Protein AF-A0A2G6FF17-F1 (afdb_monomer)

Nearest PDB structures (foldseek):
  2i0z-assembly1_A  TM=8.901E-01  e=3.460E-33  Bacillus cereus
  4cnk-assembly1_A  TM=8.633E-01  e=1.397E-28  Streptococcus cristatus
  2gqf-assembly1_A  TM=8.709E-01  e=1.323E-23  Haemophilus influenzae
  3v76-assembly1_A-2  TM=8.666E-01  e=9.434E-22  Sinorhizobium meliloti 1021
  6qh2-assembly1_A  TM=2.877E-01  e=7.156E-02  Escherichia coli SE11

Secondary structure (DSSP, 8-state):
-HHHHHHHHTTT--EEEETTTEEEETT--HHHHHHHHHHHHHHTT-----S--EEEEEEETTEEEEEEESS-EEE-S-EEE----SSSGGGS--SHHHHHHHHTT--BPPPEEES--EE-S-GGGGGGTT-EEEEEEEEEEETTEEEEEEEEEEEEEGGGEEESHHHHHHHHHHHHHHTTT--EEEEEES-TTS-HHHHHHHHHHHHHHHTTS-HHHHHTTTS-HHHHHHHHHHTT--TT--STT--HHHHHHHHHHHH-EEEEE-EE--TTT-SEEE--B-GGGB-TTT-BBSSSBTEEE-GGGBS----TTTHHHHHHHHHHHHHHHHHHH-

Structure (mmCIF, N/CA/C/O backbone):
data_AF-A0A2G6FF17-F1
#
_entry.id   AF-A0A2G6FF17-F1
#
loop_
_atom_site.group_PDB
_atom_site.id
_atom_site.type_symbol
_atom_site.label_atom_id
_atom_site.label_alt_id
_atom_site.label_comp_id
_atom_site.label_asym_id
_atom_site.label_entity_id
_atom_site.label_seq_id
_atom_site.pdbx_PDB_ins_code
_atom_site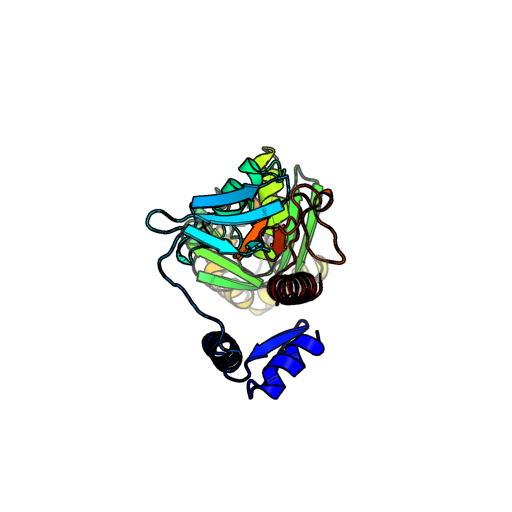.Cartn_x
_atom_site.Cartn_y
_atom_site.Cartn_z
_atom_site.occupancy
_atom_site.B_iso_or_equiv
_atom_site.auth_seq_id
_atom_site.auth_comp_id
_atom_site.auth_asym_id
_atom_site.auth_atom_id
_atom_site.pdbx_PDB_model_num
ATOM 1 N N . ASN A 1 1 ? 0.530 -19.735 -8.204 1.00 69.50 1 ASN A N 1
ATOM 2 C CA . ASN A 1 1 ? 1.823 -19.160 -7.757 1.00 69.50 1 ASN A CA 1
ATOM 3 C C . ASN A 1 1 ? 2.932 -20.202 -7.683 1.00 69.50 1 ASN A C 1
ATOM 5 O O . ASN A 1 1 ? 4.082 -19.832 -7.482 1.00 69.50 1 ASN A O 1
ATOM 9 N N . ASP A 1 2 ? 2.608 -21.471 -7.916 1.00 89.88 2 ASP A N 1
ATOM 10 C CA . ASP A 1 2 ? 3.496 -22.620 -7.732 1.00 89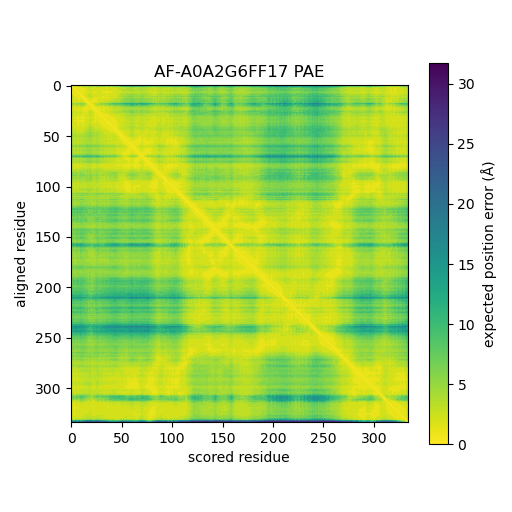.88 2 ASP A CA 1
ATOM 11 C C . ASP A 1 2 ? 4.770 -22.510 -8.576 1.00 89.88 2 ASP A C 1
ATOM 13 O O . ASP A 1 2 ? 5.857 -22.720 -8.060 1.00 89.88 2 ASP A O 1
ATOM 17 N N . ASP A 1 3 ? 4.673 -22.018 -9.817 1.00 95.19 3 ASP A N 1
ATOM 18 C CA . ASP A 1 3 ? 5.835 -21.740 -10.673 1.00 95.19 3 ASP A CA 1
ATOM 19 C C . ASP A 1 3 ? 6.910 -20.866 -10.003 1.00 95.19 3 ASP A C 1
ATOM 21 O O . ASP A 1 3 ? 8.106 -21.129 -10.157 1.00 95.19 3 ASP A O 1
ATOM 25 N N . LEU A 1 4 ? 6.496 -19.804 -9.298 1.00 95.50 4 LEU A N 1
ATOM 26 C CA . LEU A 1 4 ? 7.414 -18.862 -8.651 1.00 95.50 4 LEU A CA 1
ATOM 27 C C . LEU A 1 4 ? 7.997 -19.461 -7.370 1.00 95.50 4 LEU A C 1
ATOM 29 O O . LEU A 1 4 ? 9.192 -19.326 -7.121 1.00 95.50 4 LEU A O 1
ATOM 33 N N . ILE A 1 5 ? 7.165 -20.153 -6.593 1.00 95.62 5 ILE A N 1
ATOM 34 C CA . ILE A 1 5 ? 7.595 -20.865 -5.387 1.00 95.62 5 ILE A CA 1
ATOM 35 C C . ILE A 1 5 ? 8.639 -21.916 -5.769 1.00 95.62 5 ILE A C 1
ATOM 37 O O . ILE A 1 5 ? 9.777 -21.852 -5.313 1.00 95.62 5 ILE A O 1
ATOM 41 N N . SER A 1 6 ? 8.320 -22.785 -6.729 1.00 96.50 6 SER A N 1
ATOM 42 C CA . SER A 1 6 ? 9.247 -23.805 -7.211 1.00 96.50 6 SER A CA 1
ATOM 43 C C . SER A 1 6 ? 10.497 -23.207 -7.865 1.00 96.50 6 SER A C 1
ATOM 45 O O . SER A 1 6 ? 11.553 -23.836 -7.864 1.00 96.50 6 SER A O 1
ATOM 47 N N . PHE A 1 7 ? 10.423 -22.004 -8.448 1.00 96.81 7 PHE A N 1
ATOM 48 C CA . PHE A 1 7 ? 11.611 -21.304 -8.944 1.00 96.81 7 PHE A CA 1
ATOM 49 C C . PHE A 1 7 ? 12.600 -20.977 -7.816 1.00 96.81 7 PHE A C 1
ATOM 51 O O . PHE A 1 7 ? 13.803 -21.191 -8.009 1.00 96.81 7 PHE A O 1
ATOM 58 N N . PHE A 1 8 ? 12.101 -20.486 -6.679 1.00 97.19 8 PHE A N 1
ATOM 59 C CA . PHE A 1 8 ? 12.906 -20.153 -5.503 1.00 97.19 8 PHE A CA 1
ATOM 60 C C . PHE A 1 8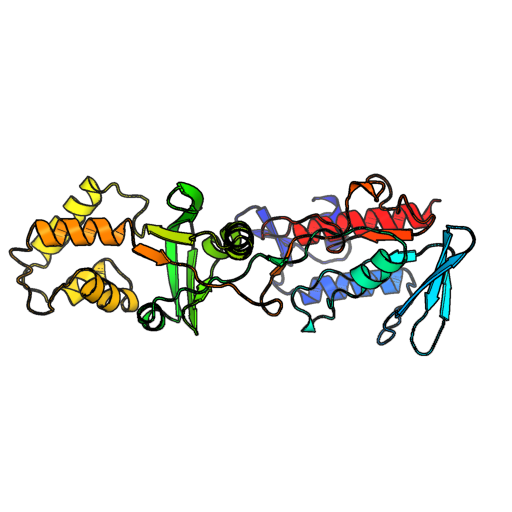 ? 13.390 -21.404 -4.764 1.00 97.19 8 PHE A C 1
ATOM 62 O O . PHE A 1 8 ? 14.579 -21.508 -4.468 1.00 97.19 8 PHE A O 1
ATOM 69 N N . GLU A 1 9 ? 12.522 -22.396 -4.565 1.00 95.69 9 GLU A N 1
ATOM 70 C CA . GLU A 1 9 ? 12.870 -23.646 -3.877 1.00 95.69 9 GLU A CA 1
ATOM 71 C C . GLU A 1 9 ? 13.979 -24.413 -4.603 1.00 95.69 9 GLU A C 1
ATOM 73 O O . GLU A 1 9 ? 14.952 -24.836 -3.982 1.00 95.69 9 GLU A O 1
ATOM 78 N N . ARG A 1 10 ? 13.915 -24.504 -5.942 1.00 96.69 10 ARG A N 1
ATOM 79 C CA . ARG A 1 10 ? 14.987 -25.116 -6.752 1.00 96.69 10 ARG A CA 1
ATOM 80 C C . ARG A 1 10 ? 16.333 -24.392 -6.646 1.00 96.69 10 ARG A C 1
ATOM 82 O O . ARG A 1 10 ? 17.336 -24.930 -7.099 1.00 96.69 10 ARG A O 1
ATOM 89 N N . ARG A 1 11 ? 16.356 -23.176 -6.097 1.00 96.69 11 ARG A N 1
ATOM 90 C CA . ARG A 1 11 ? 17.560 -22.361 -5.864 1.00 96.69 11 ARG A CA 1
ATOM 91 C C . ARG A 1 11 ? 17.922 -22.270 -4.381 1.00 96.69 11 ARG A C 1
ATOM 93 O O . ARG A 1 11 ? 18.702 -21.406 -3.998 1.00 96.69 11 ARG A O 1
ATOM 100 N N . GLY A 1 12 ? 17.359 -23.152 -3.555 1.00 96.06 12 GLY A N 1
ATOM 101 C CA . GLY A 1 12 ? 17.682 -23.248 -2.134 1.00 96.06 12 GLY A CA 1
ATOM 102 C C . GLY A 1 12 ? 17.001 -22.202 -1.253 1.00 96.06 12 GLY A C 1
ATOM 103 O O . GLY A 1 12 ? 17.377 -22.068 -0.092 1.00 96.06 12 GLY A O 1
ATOM 104 N N . LEU A 1 13 ? 16.004 -21.472 -1.764 1.00 97.31 13 LEU A N 1
ATOM 105 C CA . LEU A 1 13 ? 15.216 -20.539 -0.962 1.00 97.31 13 LEU A CA 1
ATOM 106 C C . LEU A 1 13 ? 13.873 -21.172 -0.584 1.00 97.31 13 LEU A C 1
ATOM 108 O O . LEU A 1 13 ? 12.911 -21.116 -1.351 1.00 97.31 13 LEU A O 1
ATOM 112 N N . ALA A 1 14 ? 13.821 -21.770 0.607 1.00 96.38 14 ALA A N 1
ATOM 113 C CA . ALA A 1 14 ? 12.592 -22.317 1.171 1.00 96.38 14 ALA A CA 1
ATOM 114 C C . ALA A 1 14 ? 11.570 -21.209 1.475 1.00 96.38 14 ALA A C 1
ATOM 116 O O . ALA A 1 14 ? 11.927 -20.097 1.888 1.00 96.38 14 ALA A O 1
ATOM 117 N N . THR A 1 15 ? 10.287 -21.521 1.287 1.00 95.75 15 THR A N 1
ATOM 118 C CA . THR A 1 15 ? 9.182 -20.593 1.555 1.00 95.75 15 THR A CA 1
ATOM 119 C C . THR A 1 15 ? 8.179 -21.189 2.532 1.00 95.75 15 THR A C 1
ATOM 121 O O . THR A 1 15 ? 7.974 -22.398 2.571 1.00 95.75 15 THR A O 1
ATOM 124 N N . VAL A 1 16 ? 7.531 -20.327 3.312 1.00 95.44 16 VAL A N 1
ATOM 125 C CA . VAL A 1 16 ? 6.487 -20.695 4.269 1.00 95.44 16 VAL A CA 1
ATOM 126 C C . VAL A 1 16 ? 5.183 -19.982 3.925 1.00 95.44 16 VAL A C 1
ATOM 128 O O . VAL A 1 16 ? 5.171 -18.787 3.613 1.00 95.44 16 VAL A O 1
ATOM 131 N N . LEU A 1 17 ? 4.075 -20.726 3.976 1.00 94.44 17 LEU A N 1
ATOM 132 C CA . LEU A 1 17 ? 2.728 -20.186 3.836 1.00 94.44 17 LEU A CA 1
ATOM 133 C C . LEU A 1 17 ? 2.227 -19.679 5.190 1.00 94.44 17 LEU A C 1
ATOM 135 O O . LEU A 1 17 ? 2.000 -20.447 6.122 1.00 94.44 17 LEU A O 1
ATOM 139 N N . GLU A 1 18 ? 1.994 -18.378 5.278 1.00 91.06 18 GLU A N 1
ATOM 140 C CA . GLU A 1 18 ? 1.380 -17.736 6.429 1.00 91.06 18 GLU A CA 1
ATOM 141 C C . GLU A 1 18 ? -0.130 -17.510 6.248 1.00 91.06 18 GLU A C 1
ATOM 143 O O . GLU A 1 18 ? -0.725 -17.704 5.182 1.00 91.06 18 GLU A O 1
ATOM 148 N N . ARG A 1 19 ? -0.769 -17.017 7.320 1.00 83.69 19 ARG A N 1
ATOM 149 C CA . ARG A 1 19 ? -2.172 -16.591 7.308 1.00 83.69 19 ARG A CA 1
ATOM 150 C C . ARG A 1 19 ? -2.466 -15.641 6.144 1.00 83.69 19 ARG A C 1
ATOM 152 O O . ARG A 1 19 ? -1.672 -14.758 5.816 1.00 83.69 19 ARG A O 1
ATOM 159 N N . GLY A 1 20 ? -3.660 -15.799 5.575 1.00 80.12 20 GLY A N 1
ATOM 160 C CA . GLY A 1 20 ? -4.139 -14.970 4.470 1.00 80.12 20 GLY A CA 1
ATOM 161 C C . GLY A 1 20 ? -3.545 -15.329 3.106 1.00 80.12 20 GLY A C 1
ATOM 162 O O . GLY A 1 20 ? -3.631 -14.511 2.198 1.00 80.12 20 GLY A O 1
ATOM 163 N N . GLY A 1 21 ? -2.938 -16.514 2.955 1.00 86.44 21 GLY A N 1
ATOM 164 C CA . GLY A 1 21 ? -2.415 -16.974 1.664 1.00 86.44 21 GLY A CA 1
ATOM 165 C C . GLY A 1 21 ? -1.076 -16.340 1.273 1.00 86.44 21 GLY A C 1
ATOM 166 O O . GLY A 1 21 ? -0.754 -16.266 0.089 1.00 86.44 21 GLY A O 1
ATOM 167 N N . ARG A 1 22 ? -0.324 -15.822 2.251 1.00 90.12 22 ARG A N 1
ATOM 168 C CA . ARG A 1 22 ? 0.899 -15.043 2.018 1.00 90.12 22 ARG A CA 1
ATOM 169 C C . ARG A 1 22 ? 2.118 -15.947 2.121 1.00 90.12 22 ARG A C 1
ATOM 171 O O . ARG A 1 22 ? 2.264 -16.641 3.120 1.00 90.12 22 ARG A O 1
ATOM 178 N N . TYR A 1 23 ? 2.999 -15.895 1.132 1.00 93.69 23 TYR A N 1
ATOM 179 C CA . TYR A 1 23 ? 4.254 -16.642 1.147 1.00 93.69 23 TYR A CA 1
ATOM 180 C C . TYR A 1 23 ? 5.412 -15.734 1.551 1.00 93.69 23 TYR A C 1
ATOM 182 O O . TYR A 1 23 ? 5.544 -14.626 1.026 1.00 93.69 23 TYR A O 1
ATOM 190 N N . PHE A 1 24 ? 6.258 -16.224 2.452 1.00 95.31 24 PHE A N 1
ATOM 191 C CA . PHE A 1 24 ? 7.479 -15.555 2.899 1.00 95.31 24 PHE A CA 1
ATOM 192 C C . PHE A 1 24 ? 8.679 -16.499 2.773 1.00 95.31 24 PHE A C 1
ATOM 194 O O . PHE A 1 24 ? 8.489 -17.714 2.820 1.00 95.31 24 PHE A O 1
ATOM 201 N N . PRO A 1 25 ? 9.913 -15.983 2.637 1.00 96.06 25 PRO A N 1
ATOM 202 C CA . PRO A 1 25 ? 11.106 -16.787 2.881 1.00 96.06 25 PRO A CA 1
ATOM 203 C C . PRO A 1 25 ? 11.051 -17.365 4.295 1.00 96.06 25 PRO A C 1
ATOM 205 O O . PRO A 1 25 ? 10.735 -16.630 5.232 1.00 96.06 25 PRO A O 1
ATOM 208 N N . GLU A 1 26 ? 11.389 -18.642 4.467 1.00 96.06 26 GLU A N 1
ATOM 209 C CA . GLU A 1 26 ? 11.381 -19.287 5.790 1.00 96.06 26 GLU A CA 1
ATOM 210 C C . GLU A 1 26 ? 12.311 -18.571 6.789 1.00 96.06 26 GLU A C 1
ATOM 212 O O . GLU A 1 26 ? 12.014 -18.469 7.976 1.00 96.06 26 GLU A O 1
ATOM 217 N N . SER A 1 27 ? 13.395 -17.968 6.294 1.00 94.81 27 SER A N 1
ATOM 218 C CA . SER A 1 27 ? 14.320 -17.149 7.085 1.00 94.81 27 SER A CA 1
ATOM 219 C C . SER A 1 27 ? 13.724 -15.835 7.610 1.00 94.81 27 SER A C 1
ATOM 221 O O . SER A 1 27 ? 14.349 -15.167 8.438 1.00 94.81 27 SER A O 1
ATOM 223 N N . GLY A 1 28 ? 12.574 -15.404 7.081 1.00 94.19 28 GLY A N 1
ATOM 224 C CA . GLY A 1 28 ? 11.973 -14.094 7.335 1.00 94.19 28 GLY A CA 1
ATOM 225 C C . GLY A 1 28 ? 12.741 -12.908 6.734 1.00 94.19 28 GLY A C 1
ATOM 226 O O . GLY A 1 28 ? 12.393 -11.758 7.007 1.00 94.19 28 GLY A O 1
ATOM 227 N N . LYS A 1 29 ? 13.787 -13.139 5.922 1.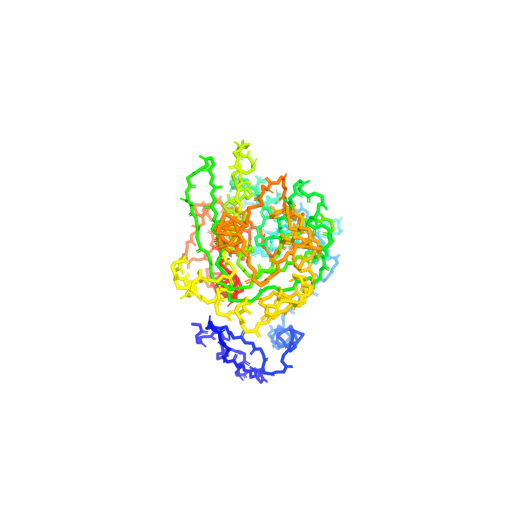00 96.12 29 LYS A N 1
ATOM 228 C CA . LYS A 1 29 ? 14.669 -12.080 5.397 1.00 96.12 29 LYS A CA 1
ATOM 229 C C . LYS A 1 29 ? 14.424 -11.811 3.914 1.00 96.12 29 LYS A C 1
ATOM 231 O O . LYS A 1 29 ? 14.696 -12.643 3.056 1.00 96.12 29 LYS A O 1
ATOM 236 N N . ALA A 1 30 ? 14.017 -10.583 3.589 1.00 94.81 30 ALA A N 1
ATOM 237 C CA . ALA A 1 30 ? 13.837 -10.146 2.200 1.00 94.81 30 ALA A CA 1
ATOM 238 C C . ALA A 1 30 ? 15.140 -10.182 1.373 1.00 94.81 30 ALA A C 1
ATOM 240 O O . ALA A 1 30 ? 15.097 -10.411 0.165 1.00 94.81 30 ALA A O 1
ATOM 241 N N . LEU A 1 31 ? 16.299 -9.985 2.013 1.00 96.56 31 LEU A N 1
ATOM 242 C CA . LEU A 1 31 ? 17.600 -10.028 1.335 1.00 96.56 31 LEU A CA 1
ATOM 243 C C . LEU A 1 31 ? 17.917 -11.401 0.737 1.00 96.56 31 LEU A C 1
ATOM 245 O O . LEU A 1 31 ? 18.593 -11.457 -0.285 1.00 96.56 31 LEU A O 1
ATOM 249 N N . ASP A 1 32 ? 17.382 -12.487 1.293 1.00 97.19 32 ASP A N 1
ATOM 250 C CA . ASP A 1 32 ? 17.634 -13.829 0.762 1.00 97.19 32 ASP A CA 1
ATOM 251 C C . ASP A 1 32 ? 16.980 -14.008 -0.618 1.00 97.19 32 ASP A C 1
ATOM 253 O O . ASP A 1 32 ? 17.571 -14.610 -1.516 1.00 97.19 32 ASP A O 1
ATOM 257 N N . VAL A 1 33 ? 15.817 -13.382 -0.846 1.00 97.19 33 VAL A N 1
ATOM 258 C CA . VAL A 1 33 ? 15.183 -13.302 -2.176 1.00 97.19 33 VAL A CA 1
ATOM 259 C C . VAL A 1 33 ? 16.093 -12.559 -3.156 1.00 97.19 33 VAL A C 1
ATOM 261 O O . VAL A 1 33 ? 16.324 -13.026 -4.271 1.00 97.19 33 VAL A O 1
ATOM 264 N N . VAL A 1 34 ? 16.641 -11.413 -2.737 1.00 96.44 34 VAL A N 1
ATOM 265 C CA . VAL A 1 34 ? 17.522 -10.575 -3.568 1.00 96.44 34 VAL A CA 1
ATOM 266 C C . VAL A 1 34 ? 18.807 -11.318 -3.927 1.00 96.44 34 VAL A C 1
ATOM 268 O O . VAL A 1 34 ? 19.199 -11.334 -5.092 1.00 96.44 34 VAL A O 1
ATOM 271 N N . HIS A 1 35 ? 19.448 -11.965 -2.953 1.00 97.19 35 HIS A N 1
ATOM 272 C CA . HIS A 1 35 ? 20.651 -12.763 -3.183 1.00 97.19 35 HIS A CA 1
ATOM 273 C C . HIS A 1 35 ? 20.377 -13.928 -4.134 1.00 97.19 35 HIS A C 1
ATOM 275 O O . HIS A 1 35 ? 21.140 -14.131 -5.075 1.00 97.19 35 HIS A O 1
ATOM 281 N N . THR A 1 36 ? 19.253 -14.629 -3.959 1.00 97.81 36 THR A N 1
ATOM 282 C CA . THR A 1 36 ? 18.852 -15.731 -4.847 1.00 97.81 36 THR A CA 1
ATOM 283 C C . THR A 1 36 ? 18.690 -15.260 -6.295 1.00 97.81 36 THR A C 1
ATOM 285 O O . THR A 1 36 ? 19.190 -15.902 -7.219 1.00 97.81 36 THR A O 1
ATOM 288 N N . LEU A 1 37 ? 18.041 -14.110 -6.512 1.00 97.56 37 LEU A N 1
ATOM 289 C CA . LEU A 1 37 ? 17.882 -13.529 -7.849 1.00 97.56 37 LEU A CA 1
ATOM 290 C C . LEU A 1 37 ? 19.217 -13.056 -8.438 1.00 97.56 37 LEU A C 1
ATOM 292 O O . LEU A 1 37 ? 19.483 -13.315 -9.608 1.00 97.56 37 LEU A O 1
ATOM 296 N N . ASN A 1 38 ? 20.073 -12.407 -7.644 1.00 96.44 38 ASN A N 1
ATOM 297 C CA . ASN A 1 38 ? 21.391 -11.956 -8.100 1.00 96.44 38 ASN A CA 1
ATOM 298 C C . ASN A 1 38 ? 22.291 -13.128 -8.505 1.00 96.44 38 ASN A C 1
ATOM 300 O O . ASN A 1 38 ? 22.916 -13.075 -9.561 1.00 96.44 38 ASN A O 1
ATOM 304 N N . ASN A 1 39 ? 22.317 -14.200 -7.710 1.00 97.06 39 ASN A N 1
ATOM 305 C CA . ASN A 1 39 ? 23.066 -15.410 -8.042 1.00 97.06 39 ASN A CA 1
ATOM 306 C C . ASN A 1 39 ? 22.552 -16.024 -9.346 1.00 97.06 39 ASN A C 1
ATOM 308 O O . ASN A 1 39 ? 23.343 -16.329 -10.234 1.00 97.06 39 ASN A O 1
ATOM 312 N N . TRP A 1 40 ? 21.230 -16.093 -9.517 1.00 97.38 40 TRP A N 1
ATOM 313 C CA . TRP A 1 40 ? 20.637 -16.592 -10.753 1.00 97.38 40 TRP A CA 1
ATOM 314 C C . TRP A 1 40 ? 21.014 -15.746 -11.983 1.00 97.38 40 TRP A C 1
ATOM 316 O O . TRP A 1 40 ? 21.289 -16.295 -13.051 1.00 97.38 40 TRP A O 1
ATOM 326 N N . LEU A 1 41 ? 21.081 -14.417 -11.851 1.00 97.00 41 LEU A N 1
ATOM 327 C CA . LEU A 1 41 ? 21.548 -13.532 -12.925 1.00 97.00 41 LEU A CA 1
ATOM 328 C C . LEU A 1 41 ? 23.020 -13.797 -13.283 1.00 97.00 41 LEU A C 1
ATOM 330 O O . LEU A 1 41 ? 23.352 -13.870 -14.467 1.00 97.00 41 LEU A O 1
ATOM 334 N N . LEU A 1 42 ? 23.884 -13.995 -12.280 1.00 95.56 42 LEU A N 1
ATOM 335 C CA . LEU A 1 42 ? 25.304 -14.309 -12.475 1.00 95.56 42 LEU A CA 1
ATOM 336 C C . LEU A 1 42 ? 25.511 -15.667 -13.161 1.00 95.56 42 LEU A C 1
ATOM 338 O O . LEU A 1 42 ? 26.268 -15.751 -14.127 1.00 95.56 42 LEU A O 1
ATOM 342 N N . GLU A 1 43 ? 24.796 -16.707 -12.724 1.00 96.75 43 GLU A N 1
ATOM 343 C CA . GLU A 1 43 ? 24.809 -18.042 -13.346 1.00 96.75 43 GLU A CA 1
ATOM 344 C C . GLU A 1 43 ? 24.445 -17.989 -14.836 1.00 96.75 43 GLU A C 1
ATOM 346 O O . GLU A 1 43 ? 25.004 -18.721 -15.651 1.00 96.75 43 GLU A O 1
ATOM 351 N N . ASN A 1 44 ? 23.535 -17.081 -15.203 1.00 96.50 44 ASN A N 1
ATOM 352 C CA . ASN A 1 44 ? 23.072 -16.882 -16.578 1.00 96.50 44 ASN A CA 1
ATOM 353 C C . ASN A 1 44 ? 23.869 -15.806 -17.331 1.00 96.50 44 ASN A C 1
ATOM 355 O O . ASN A 1 44 ? 23.463 -15.392 -18.416 1.00 96.50 44 ASN A O 1
ATOM 359 N N . ARG A 1 45 ? 25.012 -15.368 -16.780 1.00 97.25 45 ARG A N 1
ATOM 360 C CA . ARG A 1 45 ? 25.937 -14.398 -17.391 1.00 97.25 45 ARG A CA 1
ATOM 361 C C . ARG A 1 45 ? 25.269 -13.068 -17.762 1.00 97.25 45 ARG A C 1
ATOM 363 O O . ARG A 1 45 ? 25.670 -12.418 -18.726 1.00 97.25 45 ARG A O 1
ATOM 370 N N . VAL A 1 46 ? 24.256 -12.653 -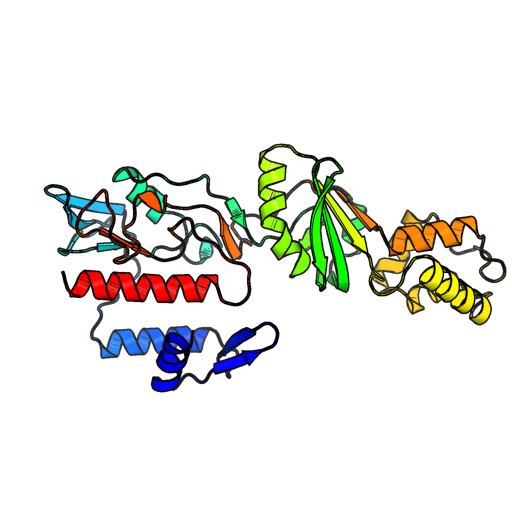17.002 1.00 97.56 46 VAL A N 1
ATOM 371 C CA . VAL A 1 46 ? 23.607 -11.352 -17.192 1.00 97.56 46 VAL A CA 1
ATOM 372 C C . VAL A 1 46 ? 24.528 -10.248 -16.682 1.00 97.56 46 VAL A C 1
ATOM 374 O O . VAL A 1 46 ? 24.983 -10.270 -15.538 1.00 97.56 46 VAL A O 1
ATOM 377 N N . GLU A 1 47 ? 24.787 -9.248 -17.521 1.00 96.25 47 GLU A N 1
ATOM 378 C CA . GLU A 1 47 ? 25.610 -8.101 -17.151 1.00 96.25 47 GLU A CA 1
ATOM 379 C C . GLU A 1 47 ? 24.782 -7.038 -16.409 1.00 96.25 47 GLU A C 1
ATOM 381 O O . GLU A 1 47 ? 23.834 -6.470 -16.951 1.00 96.25 47 GLU A O 1
ATOM 386 N N . LEU A 1 48 ? 25.166 -6.727 -15.166 1.00 95.25 48 LEU A N 1
ATOM 387 C CA . LEU A 1 48 ? 24.510 -5.703 -14.350 1.00 95.25 48 LEU A CA 1
ATOM 388 C C . LEU A 1 48 ? 25.297 -4.389 -14.359 1.00 95.25 48 LEU A C 1
ATOM 390 O O . LEU A 1 48 ? 26.401 -4.298 -13.820 1.00 95.25 48 LEU A O 1
ATOM 394 N N . LYS A 1 49 ? 24.699 -3.335 -14.928 1.00 94.69 49 LYS A N 1
ATOM 395 C CA . LYS A 1 49 ? 25.246 -1.969 -14.935 1.00 94.69 49 LYS A CA 1
ATOM 396 C C . LYS A 1 49 ? 24.469 -1.070 -13.976 1.00 94.69 49 LYS A C 1
ATOM 398 O O . LYS A 1 49 ? 23.424 -0.527 -14.318 1.00 94.69 49 LYS A O 1
ATOM 403 N N . LYS A 1 50 ? 24.998 -0.909 -12.762 1.00 93.88 50 LYS A N 1
AT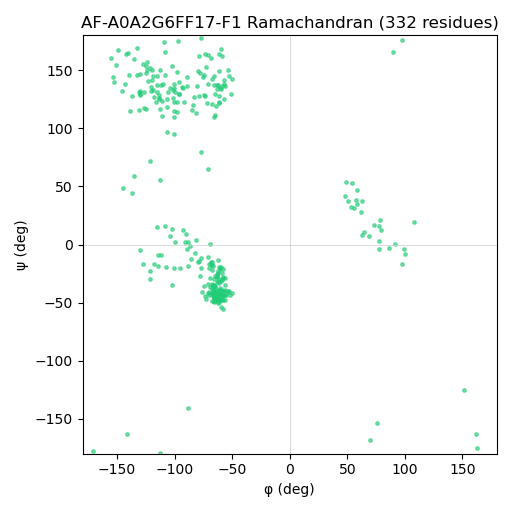OM 404 C CA . LYS A 1 50 ? 24.475 0.020 -11.741 1.00 93.88 50 LYS A CA 1
ATOM 405 C C . LYS A 1 50 ? 24.908 1.456 -12.045 1.00 93.88 50 LYS A C 1
ATOM 407 O O . LYS A 1 50 ? 25.841 1.637 -12.815 1.00 93.88 50 LYS A O 1
ATOM 412 N N . GLU A 1 51 ? 24.247 2.452 -11.453 1.00 94.06 51 GLU A N 1
ATOM 413 C CA . GLU A 1 51 ? 24.608 3.884 -11.578 1.00 94.06 51 GLU A CA 1
ATOM 414 C C .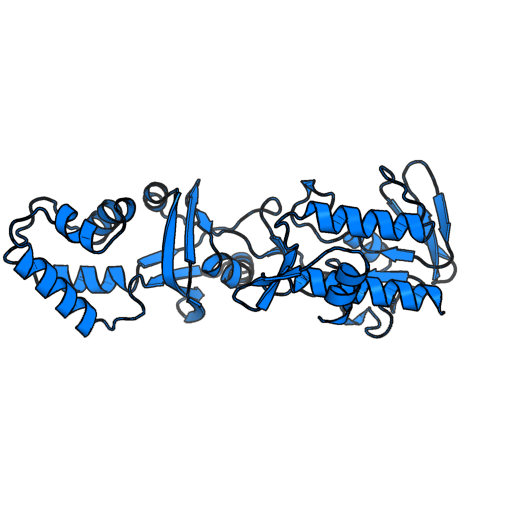 GLU A 1 51 ? 24.541 4.445 -13.011 1.00 94.06 51 GLU A C 1
ATOM 416 O O . GLU A 1 51 ? 25.196 5.425 -13.355 1.00 94.06 51 GLU A O 1
ATOM 421 N N . HIS A 1 52 ? 23.683 3.863 -13.850 1.00 95.81 52 HIS A N 1
ATOM 422 C CA . HIS A 1 52 ? 23.464 4.300 -15.228 1.00 95.81 52 HIS A CA 1
ATOM 423 C C . HIS A 1 52 ? 21.988 4.671 -15.468 1.00 95.81 52 HIS A C 1
ATOM 425 O O . HIS A 1 52 ? 21.276 3.930 -16.146 1.00 95.81 52 HIS A O 1
ATOM 431 N N . PRO A 1 53 ? 21.493 5.804 -14.924 1.00 96.12 53 PRO A N 1
ATOM 432 C CA . PRO A 1 53 ? 20.111 6.227 -15.136 1.00 96.12 53 PRO A CA 1
ATOM 433 C C . PRO A 1 53 ? 19.833 6.468 -16.622 1.00 96.12 53 PRO A C 1
ATOM 435 O O . PRO A 1 53 ? 20.500 7.286 -17.266 1.00 96.12 53 PRO A O 1
ATOM 438 N N . VAL A 1 54 ? 18.845 5.756 -17.161 1.00 97.88 54 VAL A N 1
ATOM 439 C CA . VAL A 1 54 ? 18.413 5.888 -18.556 1.00 97.88 54 VAL A CA 1
ATOM 440 C C . VAL A 1 54 ? 17.614 7.177 -18.723 1.00 97.88 54 VAL A C 1
ATOM 442 O O . VAL A 1 54 ? 16.670 7.443 -17.985 1.00 97.88 54 VAL A O 1
ATOM 445 N N . THR A 1 55 ? 17.991 7.979 -19.714 1.00 97.75 55 THR A N 1
ATOM 446 C CA . THR A 1 55 ? 17.370 9.273 -20.028 1.00 97.75 55 THR A CA 1
ATOM 447 C C . THR A 1 55 ? 16.522 9.234 -21.298 1.00 97.75 55 THR A C 1
ATOM 449 O O . THR A 1 55 ? 15.678 10.111 -21.497 1.00 97.75 55 THR A O 1
ATOM 452 N N . GLU A 1 56 ? 16.736 8.234 -22.156 1.00 98.38 56 GLU A N 1
ATOM 453 C CA . GLU A 1 56 ? 16.034 8.071 -23.431 1.00 98.38 56 GLU A CA 1
ATOM 454 C C . GLU A 1 56 ? 15.997 6.595 -23.858 1.00 98.38 56 GLU A C 1
ATOM 456 O O . GLU A 1 56 ? 16.970 5.861 -23.668 1.00 98.38 56 GLU A O 1
ATOM 461 N N . ILE A 1 57 ? 14.889 6.187 -24.477 1.00 98.62 57 ILE A N 1
ATOM 462 C CA . ILE A 1 57 ? 14.778 4.944 -25.245 1.00 98.62 57 ILE A CA 1
ATOM 463 C C . ILE A 1 57 ? 14.887 5.333 -26.717 1.00 98.62 57 ILE A C 1
ATOM 465 O O . ILE A 1 57 ? 14.109 6.154 -27.198 1.00 98.62 57 ILE A O 1
ATOM 469 N N . ILE A 1 58 ? 15.861 4.763 -27.417 1.00 98.50 58 ILE A N 1
ATOM 470 C CA . ILE A 1 58 ? 16.126 5.065 -28.822 1.00 98.50 58 ILE A CA 1
ATOM 471 C C . ILE A 1 58 ? 15.182 4.222 -29.673 1.00 98.50 58 ILE A C 1
ATOM 473 O O . ILE A 1 58 ? 15.154 2.999 -29.533 1.00 98.50 58 ILE A O 1
ATOM 477 N N . VAL A 1 59 ? 14.447 4.873 -30.574 1.00 98.38 59 VAL A N 1
ATOM 478 C CA . VAL A 1 59 ? 13.540 4.227 -31.530 1.00 98.38 59 VAL A CA 1
ATOM 479 C C . VAL A 1 59 ? 14.006 4.534 -32.951 1.00 98.38 59 VAL A C 1
ATOM 481 O O . VAL A 1 59 ? 14.323 5.681 -33.264 1.00 98.38 59 VAL A O 1
ATOM 484 N N . LYS A 1 60 ? 14.066 3.509 -33.802 1.00 97.69 60 LYS A N 1
ATOM 485 C CA . LYS A 1 60 ? 14.367 3.608 -35.236 1.00 97.69 60 LYS A CA 1
ATOM 486 C C . LYS A 1 60 ? 13.308 2.840 -36.010 1.00 97.69 60 LYS A C 1
ATOM 488 O O . LYS A 1 60 ? 12.981 1.723 -35.624 1.00 97.69 60 LYS A O 1
ATOM 493 N N . ASP A 1 61 ? 12.750 3.456 -37.049 1.00 96.25 61 ASP A N 1
ATOM 494 C CA . ASP A 1 61 ? 11.736 2.842 -37.920 1.00 96.25 61 ASP A CA 1
ATOM 495 C C . ASP A 1 61 ? 10.556 2.218 -37.143 1.00 96.25 61 ASP A C 1
ATOM 497 O O . ASP A 1 61 ? 10.049 1.151 -37.474 1.00 96.25 61 ASP A O 1
ATOM 501 N N . GLY A 1 62 ? 10.138 2.877 -36.053 1.00 96.56 62 GLY A N 1
ATOM 502 C CA . GLY A 1 62 ? 9.047 2.416 -35.185 1.00 96.56 62 GLY A CA 1
ATOM 503 C C . GLY A 1 62 ? 9.404 1.286 -34.207 1.00 96.56 62 GLY A C 1
ATOM 504 O O . GLY A 1 62 ? 8.533 0.848 -33.457 1.00 96.56 62 GLY A O 1
ATOM 505 N N . ALA A 1 63 ? 10.662 0.837 -34.162 1.00 98.19 63 ALA A N 1
ATOM 506 C CA . ALA A 1 63 ? 11.136 -0.211 -33.261 1.00 98.19 63 ALA A CA 1
ATOM 507 C C . ALA A 1 63 ? 12.166 0.303 -32.243 1.00 98.19 63 ALA A C 1
ATOM 509 O O . ALA A 1 63 ? 13.003 1.157 -32.546 1.00 98.19 63 ALA A O 1
ATOM 510 N N . ALA A 1 64 ? 12.136 -0.235 -31.022 1.00 98.25 64 ALA A N 1
ATOM 511 C CA . ALA A 1 64 ? 13.166 0.036 -30.024 1.00 98.25 64 ALA A CA 1
ATOM 512 C C . ALA A 1 64 ? 14.533 -0.483 -30.502 1.00 98.25 64 ALA A C 1
ATOM 514 O O . ALA A 1 64 ? 14.650 -1.610 -30.975 1.00 98.25 64 ALA A O 1
ATOM 515 N N . ALA A 1 65 ? 15.570 0.343 -30.365 1.00 98.25 65 ALA A N 1
ATOM 516 C CA . ALA A 1 65 ? 16.912 0.068 -30.884 1.00 98.25 65 ALA A CA 1
ATOM 517 C C . ALA A 1 65 ? 18.030 0.275 -29.846 1.00 98.25 65 ALA A C 1
ATOM 519 O O . ALA A 1 65 ? 19.205 0.023 -30.128 1.00 98.25 65 ALA A O 1
ATOM 520 N N . GLY A 1 66 ? 17.704 0.760 -28.647 1.00 98.31 66 GLY A N 1
ATOM 521 C CA . GLY A 1 66 ? 18.692 0.999 -27.603 1.00 98.31 66 GLY A CA 1
ATOM 522 C C . GLY A 1 66 ? 18.201 1.914 -26.492 1.00 98.31 66 GLY A C 1
ATOM 523 O O . GLY A 1 66 ? 17.054 2.358 -26.475 1.00 98.31 66 GLY A O 1
ATOM 524 N N . VAL A 1 67 ? 19.109 2.233 -25.577 1.00 98.44 67 VAL A N 1
ATOM 525 C CA . VAL A 1 67 ? 18.906 3.194 -24.491 1.00 98.44 67 VAL A CA 1
ATOM 526 C C . VAL A 1 67 ? 20.084 4.154 -24.399 1.00 98.44 67 VAL A C 1
ATOM 528 O O . VAL A 1 67 ? 21.240 3.779 -24.614 1.00 98.44 67 VAL A O 1
ATOM 531 N N . ARG A 1 68 ? 19.791 5.401 -24.035 1.00 98.31 68 ARG A N 1
ATOM 532 C CA . ARG A 1 68 ? 20.789 6.433 -23.749 1.00 98.31 68 ARG A CA 1
ATOM 533 C C . ARG A 1 68 ? 20.771 6.769 -22.266 1.00 98.31 68 ARG A C 1
ATOM 535 O O . ARG A 1 68 ? 19.705 6.945 -21.677 1.00 98.31 68 ARG A O 1
ATOM 542 N N . THR A 1 69 ? 21.950 6.913 -21.681 1.00 97.12 69 THR A N 1
ATOM 543 C CA . THR A 1 69 ? 22.166 7.547 -20.376 1.00 97.12 69 THR A CA 1
ATOM 544 C C . THR A 1 69 ? 22.941 8.847 -20.574 1.00 97.12 69 THR A C 1
ATOM 546 O O . THR A 1 69 ? 23.314 9.205 -21.690 1.00 97.12 69 THR A O 1
ATOM 549 N N . ARG A 1 70 ? 23.241 9.561 -19.487 1.00 93.56 70 ARG A N 1
ATOM 550 C CA . ARG A 1 70 ? 24.020 10.808 -19.562 1.00 93.56 70 ARG A CA 1
ATOM 551 C C . ARG A 1 70 ? 25.415 10.636 -20.171 1.00 93.56 70 ARG A C 1
ATOM 553 O O . ARG A 1 70 ? 25.915 11.574 -20.775 1.00 93.56 70 ARG A O 1
ATOM 560 N N . SER A 1 71 ? 26.042 9.475 -19.991 1.00 93.56 71 SER A N 1
ATOM 561 C CA . SER A 1 71 ? 27.445 9.242 -20.359 1.00 93.56 71 SER A CA 1
ATOM 562 C C . SER A 1 71 ? 27.634 8.221 -21.477 1.00 93.56 71 SER A C 1
ATOM 564 O O . SER A 1 71 ? 28.704 8.173 -22.080 1.00 93.56 71 SER A O 1
ATOM 566 N N . LYS A 1 72 ? 26.635 7.376 -21.756 1.00 96.25 72 LYS A N 1
ATOM 567 C CA . LYS A 1 72 ? 26.798 6.249 -22.675 1.00 96.25 72 LYS A CA 1
ATOM 568 C C . LYS A 1 72 ? 25.493 5.877 -23.368 1.00 96.25 72 LYS A C 1
ATOM 570 O O . LYS A 1 72 ? 24.397 6.127 -22.876 1.00 96.25 72 LYS A O 1
ATOM 575 N N . THR A 1 73 ? 25.632 5.274 -24.540 1.00 97.88 73 THR A N 1
ATOM 576 C CA . THR A 1 73 ? 24.533 4.660 -25.287 1.00 97.88 73 THR A CA 1
ATOM 577 C C . THR A 1 73 ? 24.778 3.160 -25.375 1.00 97.88 73 THR A C 1
ATOM 579 O O . THR A 1 73 ? 25.906 2.738 -25.638 1.00 97.88 73 THR A O 1
ATOM 582 N N . TRP A 1 74 ? 23.731 2.366 -25.168 1.00 97.62 74 TRP A N 1
ATOM 583 C CA . TRP A 1 74 ? 23.736 0.928 -25.425 1.00 97.62 74 TRP A CA 1
ATOM 584 C C . TRP A 1 74 ? 22.703 0.624 -26.493 1.00 97.62 74 TRP A C 1
ATOM 586 O O . TRP A 1 74 ? 21.539 0.999 -26.358 1.00 97.62 74 TRP A O 1
ATOM 596 N N . TYR A 1 75 ? 23.133 -0.069 -27.538 1.00 97.94 75 TYR A N 1
ATOM 597 C CA . TYR A 1 75 ? 22.240 -0.559 -28.574 1.00 97.94 75 TYR A CA 1
ATOM 598 C C . TYR A 1 75 ? 21.813 -1.979 -28.242 1.00 97.94 75 TYR A C 1
ATOM 600 O O . TYR A 1 75 ? 22.631 -2.807 -27.844 1.00 97.94 75 TYR A O 1
ATOM 608 N N . ALA A 1 76 ? 20.524 -2.235 -28.400 1.00 96.75 76 ALA A N 1
ATOM 609 C CA . ALA A 1 76 ? 19.939 -3.553 -28.254 1.00 96.75 76 ALA A CA 1
ATOM 610 C C . ALA A 1 76 ? 18.680 -3.614 -29.124 1.00 96.75 76 ALA A C 1
ATOM 612 O O . ALA A 1 76 ? 17.922 -2.643 -29.152 1.00 96.75 76 ALA A O 1
ATOM 613 N N . PRO A 1 77 ? 18.430 -4.738 -29.816 1.00 95.88 77 PRO A N 1
ATOM 614 C CA . PRO A 1 77 ? 17.288 -4.863 -30.717 1.00 95.88 77 PRO A CA 1
ATOM 615 C C . PRO A 1 77 ? 15.947 -4.885 -29.979 1.00 95.88 77 PRO A C 1
ATOM 617 O O . PRO A 1 77 ? 14.912 -4.717 -30.610 1.00 95.88 77 PRO A O 1
ATOM 620 N N . LYS A 1 78 ? 15.956 -5.142 -28.663 1.00 98.12 78 LYS A N 1
ATOM 621 C CA . LYS A 1 78 ? 14.766 -5.254 -27.817 1.00 98.12 78 LYS A CA 1
ATOM 622 C C . LYS A 1 78 ? 15.031 -4.674 -26.444 1.00 98.12 78 LYS A C 1
ATOM 624 O O . LYS A 1 78 ? 16.089 -4.917 -25.866 1.00 98.12 78 LYS A O 1
ATOM 629 N N . ILE A 1 79 ? 14.057 -3.934 -25.924 1.00 98.56 79 ILE A N 1
ATOM 630 C CA . ILE A 1 79 ? 14.164 -3.200 -24.662 1.00 98.56 79 ILE A CA 1
ATOM 631 C C . ILE A 1 79 ? 12.997 -3.580 -23.755 1.00 98.56 79 ILE A C 1
ATOM 633 O O . ILE A 1 79 ? 11.846 -3.529 -24.177 1.00 98.56 79 ILE A O 1
ATOM 637 N N . ILE A 1 80 ? 13.286 -3.917 -22.497 1.00 98.69 80 ILE A N 1
ATOM 638 C CA . ILE A 1 80 ? 12.271 -4.153 -21.463 1.00 98.69 80 ILE A CA 1
ATOM 639 C C . ILE A 1 80 ? 12.349 -3.022 -20.435 1.00 98.69 80 ILE A C 1
ATOM 641 O O . ILE A 1 80 ? 13.394 -2.802 -19.825 1.00 98.69 80 ILE A O 1
ATOM 645 N N . VAL A 1 81 ? 11.239 -2.319 -20.219 1.00 98.50 81 VAL A N 1
ATOM 646 C CA . VAL A 1 81 ? 11.107 -1.262 -19.211 1.00 98.50 81 VAL A CA 1
ATOM 647 C C . VAL A 1 81 ? 10.438 -1.846 -17.967 1.00 98.50 81 VAL A C 1
ATOM 649 O O . VAL A 1 81 ? 9.270 -2.234 -17.997 1.00 98.50 81 VAL A O 1
ATOM 652 N N . ALA A 1 82 ? 11.189 -1.906 -16.866 1.00 97.81 82 ALA A N 1
ATOM 653 C CA . ALA A 1 82 ? 10.752 -2.471 -15.586 1.00 97.81 82 ALA A CA 1
ATOM 654 C C . ALA A 1 82 ? 11.195 -1.591 -14.399 1.00 97.81 82 ALA A C 1
ATOM 656 O O . ALA A 1 82 ? 11.717 -2.079 -13.402 1.00 97.81 82 ALA A O 1
ATOM 657 N N . THR A 1 83 ? 11.029 -0.270 -14.518 1.00 97.06 83 THR A N 1
ATOM 658 C CA . THR A 1 83 ? 11.555 0.721 -13.555 1.00 97.06 83 THR A CA 1
ATOM 659 C C . THR A 1 83 ? 10.697 0.909 -12.297 1.00 97.06 83 THR A C 1
ATOM 661 O O . THR A 1 83 ? 10.990 1.790 -11.494 1.00 97.06 83 THR A O 1
ATOM 664 N N . GLY A 1 84 ? 9.623 0.130 -12.137 1.00 95.62 84 GLY A N 1
ATOM 665 C CA . GLY A 1 84 ? 8.669 0.282 -11.034 1.00 95.62 84 GLY A CA 1
ATOM 666 C C . GLY A 1 84 ? 7.818 1.555 -11.122 1.00 95.62 84 GLY A C 1
ATOM 667 O O . GLY A 1 84 ? 7.778 2.219 -12.162 1.00 95.62 84 GLY A O 1
ATOM 668 N N . GLY A 1 85 ? 7.116 1.856 -10.027 1.00 95.25 85 GLY A N 1
ATOM 669 C CA . GLY A 1 85 ? 6.233 3.013 -9.902 1.00 95.25 85 GLY A CA 1
ATOM 670 C C . GLY A 1 85 ? 6.921 4.300 -9.416 1.00 95.25 85 GLY A C 1
ATOM 671 O O . GLY A 1 85 ? 8.033 4.647 -9.821 1.00 95.25 85 GLY A O 1
ATOM 672 N N . VAL A 1 86 ? 6.206 5.032 -8.558 1.00 95.31 86 VAL A N 1
ATOM 673 C CA . VAL A 1 86 ? 6.606 6.293 -7.894 1.00 95.31 86 VAL A CA 1
ATOM 674 C C . VAL A 1 86 ? 6.651 6.142 -6.363 1.00 95.31 86 VAL A C 1
ATOM 676 O O . VAL A 1 86 ? 7.223 6.975 -5.662 1.00 95.31 86 VAL A O 1
ATOM 679 N N . SER A 1 87 ? 6.031 5.088 -5.828 1.00 92.12 87 SER A N 1
ATOM 680 C CA . SER A 1 87 ? 6.068 4.716 -4.412 1.00 92.12 87 SER A CA 1
ATOM 681 C C . SER A 1 87 ? 7.500 4.507 -3.933 1.00 92.12 87 SER A C 1
ATOM 683 O O . SER A 1 87 ? 8.335 3.938 -4.637 1.00 92.12 87 SER A O 1
ATOM 685 N N . TYR A 1 88 ? 7.763 4.941 -2.701 1.00 90.12 88 TYR A N 1
ATOM 686 C CA . TYR A 1 88 ? 9.034 4.747 -2.012 1.00 90.12 88 TYR A CA 1
ATOM 687 C C . TYR A 1 88 ? 10.248 5.264 -2.818 1.00 90.12 88 TYR A C 1
ATOM 689 O O . TYR A 1 88 ? 11.224 4.543 -2.999 1.00 90.12 88 TYR A O 1
ATOM 697 N N . PRO A 1 89 ? 10.267 6.528 -3.290 1.00 90.44 89 PRO A N 1
ATOM 698 C CA . PRO A 1 89 ? 11.237 7.011 -4.287 1.00 90.44 89 PRO A CA 1
ATOM 699 C C . PRO A 1 89 ? 12.710 6.858 -3.877 1.00 90.44 89 PRO A C 1
ATOM 701 O O . PRO A 1 89 ? 13.597 6.789 -4.727 1.00 90.44 89 PRO A O 1
ATOM 704 N N . ARG A 1 90 ? 12.986 6.733 -2.573 1.00 89.88 90 ARG A N 1
ATOM 705 C CA . ARG A 1 90 ? 14.313 6.413 -2.028 1.00 89.88 90 ARG A CA 1
ATOM 706 C C . ARG A 1 90 ? 14.876 5.067 -2.510 1.00 89.88 90 ARG A C 1
ATOM 708 O O . ARG A 1 90 ? 16.086 4.887 -2.431 1.00 89.88 90 ARG A O 1
ATOM 715 N N . THR A 1 91 ? 14.046 4.145 -3.009 1.00 89.94 91 THR A N 1
ATOM 716 C CA . THR A 1 91 ? 14.485 2.878 -3.629 1.00 89.94 91 THR A CA 1
ATOM 717 C C . THR A 1 91 ? 14.800 3.004 -5.120 1.00 89.94 91 THR A C 1
ATOM 719 O O . THR A 1 91 ? 15.215 2.024 -5.730 1.00 89.94 91 THR A O 1
ATOM 722 N N . GLY A 1 92 ? 14.631 4.191 -5.715 1.00 91.75 92 GLY A N 1
ATOM 723 C CA . GLY A 1 92 ? 14.893 4.458 -7.134 1.00 91.75 92 GLY A CA 1
ATOM 724 C C . GLY A 1 92 ? 13.650 4.451 -8.033 1.00 91.75 92 GLY A C 1
ATOM 725 O O . GLY A 1 92 ? 13.754 4.772 -9.212 1.00 91.75 92 GLY A O 1
ATOM 726 N N . SER A 1 93 ? 12.472 4.139 -7.491 1.00 92.31 93 SER A N 1
ATOM 727 C CA . SER A 1 93 ? 11.163 4.232 -8.153 1.00 92.31 93 SER A CA 1
ATOM 728 C C . SER A 1 93 ? 10.684 5.688 -8.198 1.00 92.31 93 SER A C 1
ATOM 730 O O . SER A 1 93 ? 9.894 6.150 -7.382 1.00 92.31 93 SER A O 1
ATOM 732 N N . THR A 1 94 ? 11.218 6.451 -9.146 1.00 93.00 94 THR A N 1
ATOM 733 C CA . THR A 1 94 ? 11.033 7.912 -9.284 1.00 93.00 94 THR A CA 1
ATOM 734 C C . THR A 1 94 ? 10.059 8.300 -10.402 1.00 93.00 94 THR A C 1
ATOM 736 O O . THR A 1 94 ? 9.932 9.477 -10.757 1.00 93.00 94 THR A O 1
ATOM 739 N N . GLY A 1 95 ? 9.383 7.314 -10.999 1.00 95.38 95 GLY A N 1
ATOM 740 C CA . GLY A 1 95 ? 8.478 7.508 -12.130 1.00 95.38 95 GLY A CA 1
ATOM 741 C C . GLY A 1 95 ? 9.162 7.805 -13.468 1.00 95.38 95 GLY A C 1
ATOM 742 O O . GLY A 1 95 ? 8.513 8.284 -14.400 1.00 95.38 95 GLY A O 1
ATOM 743 N N . ASP A 1 96 ? 10.462 7.536 -13.593 1.00 96.31 96 ASP A N 1
ATOM 744 C CA . ASP A 1 96 ? 11.213 7.827 -14.819 1.00 96.31 96 ASP A CA 1
ATOM 745 C C . ASP A 1 96 ? 10.725 7.003 -16.019 1.00 96.31 96 ASP A C 1
ATOM 747 O O . ASP A 1 96 ? 10.599 7.548 -17.117 1.00 96.31 96 ASP A O 1
ATOM 751 N N . GLY A 1 97 ? 10.322 5.744 -15.810 1.00 97.56 97 GLY A N 1
ATOM 752 C CA . GLY A 1 97 ? 9.707 4.924 -16.858 1.00 97.56 97 GLY A CA 1
ATOM 753 C C . GLY A 1 97 ? 8.449 5.554 -17.457 1.00 97.56 97 GLY A C 1
ATOM 754 O O . GLY A 1 97 ? 8.304 5.566 -18.677 1.00 97.56 97 GLY A O 1
ATOM 755 N N . PHE A 1 98 ? 7.584 6.180 -16.649 1.00 97.94 98 PHE A N 1
ATOM 756 C CA . PHE A 1 98 ? 6.406 6.889 -17.169 1.00 97.94 98 PHE A CA 1
ATOM 757 C C . PHE A 1 98 ? 6.795 8.056 -18.080 1.00 97.94 98 PHE A C 1
ATOM 759 O O . PHE A 1 98 ? 6.179 8.255 -19.126 1.00 97.94 98 PHE A O 1
ATOM 766 N N . LYS A 1 99 ? 7.839 8.815 -17.719 1.00 97.31 99 LYS A N 1
ATOM 767 C CA . LYS A 1 99 ? 8.341 9.928 -18.542 1.00 97.31 99 LYS A CA 1
ATOM 768 C C . LYS A 1 99 ? 8.905 9.422 -19.868 1.00 97.31 99 LYS A C 1
ATOM 770 O O . LYS A 1 99 ? 8.637 10.027 -20.904 1.00 97.31 99 LYS A O 1
ATOM 775 N N . LEU A 1 100 ? 9.672 8.330 -19.835 1.00 98.19 100 LEU A N 1
ATOM 776 C CA . LEU A 1 100 ? 10.241 7.700 -21.028 1.00 98.19 100 LEU A CA 1
ATOM 777 C C . LEU A 1 100 ? 9.135 7.210 -21.965 1.00 98.19 100 LEU A C 1
ATOM 779 O O . LEU A 1 100 ? 9.129 7.559 -23.140 1.00 98.19 100 LEU A O 1
ATOM 783 N N . LEU A 1 101 ? 8.162 6.471 -21.435 1.00 98.50 101 LEU A N 1
ATOM 784 C CA . LEU A 1 101 ? 7.077 5.889 -22.221 1.00 98.50 101 LEU A CA 1
ATOM 785 C C . LEU A 1 101 ? 6.130 6.952 -22.786 1.00 98.50 101 LEU A C 1
ATOM 787 O O . LEU A 1 101 ? 5.725 6.852 -23.942 1.00 98.50 101 LEU A O 1
ATOM 791 N N . LYS A 1 102 ? 5.842 8.019 -22.031 1.00 98.06 102 LYS A N 1
ATOM 792 C CA . LYS A 1 102 ? 5.027 9.141 -22.519 1.00 98.06 102 LYS A CA 1
ATOM 793 C C . LYS A 1 102 ? 5.649 9.828 -23.739 1.00 98.06 102 LYS A C 1
ATOM 795 O O . LYS A 1 102 ? 4.922 10.209 -24.651 1.00 98.06 102 LYS A O 1
ATOM 800 N N . LYS A 1 103 ? 6.981 9.967 -23.791 1.00 98.00 103 LYS A N 1
ATOM 801 C CA . LYS A 1 103 ? 7.682 10.509 -24.975 1.00 98.00 103 LYS A CA 1
ATOM 802 C C . LYS A 1 103 ? 7.513 9.628 -26.216 1.00 98.00 103 LYS A C 1
ATOM 804 O O . LYS A 1 103 ? 7.596 10.140 -27.323 1.00 98.00 103 LYS A O 1
ATOM 809 N N . LEU A 1 104 ? 7.262 8.333 -26.024 1.00 98.25 104 LEU A N 1
ATOM 810 C CA . LEU A 1 104 ? 7.003 7.364 -27.089 1.00 98.25 104 LEU A CA 1
ATOM 811 C C . LEU A 1 104 ? 5.509 7.240 -27.443 1.00 98.25 104 LEU A C 1
ATOM 813 O O . LEU A 1 104 ? 5.128 6.338 -28.181 1.00 98.25 104 LEU A O 1
ATOM 817 N N . GLY A 1 105 ? 4.657 8.123 -26.915 1.00 98.19 105 GLY A N 1
ATOM 818 C CA . GLY A 1 105 ? 3.229 8.171 -27.240 1.00 98.19 105 GLY A CA 1
ATOM 819 C C . GLY A 1 105 ? 2.322 7.341 -26.330 1.00 98.19 105 GLY A C 1
ATOM 820 O O . GLY A 1 105 ? 1.109 7.374 -26.517 1.00 98.19 105 GLY A O 1
ATOM 821 N N . HIS A 1 106 ? 2.863 6.645 -25.324 1.00 98.62 106 HIS A N 1
ATOM 822 C CA . HIS A 1 106 ? 2.034 5.924 -24.358 1.00 98.62 106 HIS A CA 1
ATOM 823 C C . HIS A 1 106 ? 1.221 6.869 -23.471 1.00 98.62 106 HIS A C 1
ATOM 825 O O . HIS A 1 106 ? 1.715 7.906 -23.012 1.00 98.62 106 HIS A O 1
ATOM 831 N N . THR A 1 107 ? -0.009 6.469 -23.153 1.00 98.12 107 THR A N 1
ATOM 832 C CA . THR A 1 107 ? -0.851 7.177 -22.186 1.00 98.12 107 THR A CA 1
ATOM 833 C C . THR A 1 107 ? -0.778 6.523 -20.811 1.00 98.12 107 THR A C 1
ATOM 835 O O . THR A 1 107 ? -0.621 5.308 -20.675 1.00 98.12 107 THR A O 1
ATOM 838 N N . SER A 1 108 ? -0.908 7.334 -19.760 1.00 95.56 108 SER A N 1
ATOM 839 C CA . SER A 1 108 ? -1.013 6.841 -18.389 1.00 95.56 108 SER A CA 1
ATOM 840 C C . SER A 1 108 ? -2.199 7.462 -17.672 1.00 95.56 108 SER A C 1
ATOM 842 O O . SER A 1 108 ? -2.533 8.632 -17.878 1.00 95.56 108 SER A O 1
ATOM 844 N N . THR A 1 109 ? -2.819 6.698 -16.779 1.00 93.69 109 THR A N 1
ATOM 845 C CA . THR A 1 109 ? -3.797 7.257 -15.844 1.00 93.69 109 THR A CA 1
ATOM 846 C C . THR A 1 109 ? -3.101 8.172 -14.827 1.00 93.69 109 THR A C 1
ATOM 848 O O . THR A 1 109 ? -1.886 8.063 -14.632 1.00 93.69 109 THR A O 1
ATOM 851 N N . PRO A 1 110 ? -3.835 9.079 -14.151 1.00 92.38 110 PRO A N 1
ATOM 852 C CA . PRO A 1 110 ? -3.264 9.874 -13.068 1.00 92.38 110 PRO A CA 1
ATOM 853 C C . PRO A 1 110 ? -2.690 8.974 -11.972 1.00 92.38 110 PRO A C 1
ATOM 855 O O . PRO A 1 110 ? -3.412 8.130 -11.439 1.00 92.38 110 PRO A O 1
ATOM 858 N N . LEU A 1 111 ? -1.413 9.173 -11.643 1.00 94.19 111 LEU A N 1
ATOM 859 C CA . LEU A 1 111 ? -0.709 8.391 -10.629 1.00 94.19 111 LEU A CA 1
ATOM 860 C C . LEU A 1 111 ? -1.042 8.912 -9.233 1.00 94.19 111 LEU A C 1
ATOM 862 O O . LEU A 1 111 ? -1.056 10.125 -9.009 1.00 94.19 111 LEU A O 1
ATOM 866 N N . ARG A 1 112 ? -1.304 8.003 -8.293 1.00 92.69 112 ARG A N 1
ATOM 867 C CA . ARG A 1 112 ? -1.657 8.341 -6.907 1.00 92.69 112 ARG A CA 1
ATOM 868 C C . ARG A 1 112 ? -0.974 7.397 -5.921 1.00 92.69 112 ARG A C 1
ATOM 870 O O . ARG A 1 112 ? -0.822 6.216 -6.244 1.00 92.69 112 ARG A O 1
ATOM 877 N N . PRO A 1 113 ? -0.592 7.875 -4.727 1.00 93.25 113 PRO A N 1
ATOM 878 C CA . PRO A 1 113 ? -0.107 6.985 -3.689 1.00 93.25 113 PRO A CA 1
ATOM 879 C C . PRO A 1 113 ? -1.253 6.072 -3.250 1.00 93.25 113 PRO A C 1
ATOM 881 O O . PRO A 1 113 ? -2.395 6.513 -3.103 1.00 93.25 113 PRO A O 1
ATOM 884 N N . ALA A 1 114 ? -0.960 4.792 -3.060 1.00 91.69 114 ALA A N 1
ATOM 885 C CA . ALA A 1 114 ? -1.939 3.819 -2.609 1.00 91.69 114 ALA A CA 1
ATOM 886 C C . ALA A 1 114 ? -1.363 2.925 -1.521 1.00 91.69 114 ALA A C 1
ATOM 888 O O . ALA A 1 114 ? -0.146 2.793 -1.369 1.00 91.69 114 ALA A O 1
ATOM 889 N N . LEU A 1 115 ? -2.282 2.314 -0.765 1.00 91.69 115 LEU A N 1
ATOM 890 C CA . LEU A 1 115 ? -1.953 1.504 0.402 1.00 91.69 115 LEU A CA 1
ATOM 891 C C . LEU A 1 115 ? -1.178 2.334 1.445 1.00 91.69 115 LEU A C 1
ATOM 893 O O . LEU A 1 115 ? -0.146 1.909 1.953 1.00 91.69 115 LEU A O 1
ATOM 897 N N . VAL A 1 116 ? -1.691 3.535 1.725 1.00 94.69 116 VAL A N 1
ATOM 898 C CA . VAL A 1 116 ? -1.094 4.558 2.602 1.00 94.69 116 VAL A CA 1
ATOM 899 C C . VAL A 1 116 ? -1.849 4.703 3.920 1.00 94.69 116 VAL A C 1
ATOM 901 O O . VAL A 1 116 ? -2.992 4.253 4.048 1.00 94.69 116 VAL A O 1
ATOM 904 N N . SER A 1 117 ? -1.229 5.382 4.889 1.00 96.06 117 SER A N 1
ATOM 905 C CA . SER A 1 117 ? -1.949 5.880 6.060 1.00 96.06 117 SER A CA 1
ATOM 906 C C . SER A 1 117 ? -2.876 7.047 5.689 1.00 96.06 117 SER A C 1
ATOM 908 O O . SER A 1 117 ? -2.762 7.655 4.620 1.00 96.06 117 SER A O 1
ATOM 910 N N . LEU A 1 118 ? -3.828 7.350 6.568 1.00 97.69 118 LEU A N 1
ATOM 911 C CA . LEU A 1 118 ? -4.789 8.444 6.429 1.00 97.69 118 LEU A CA 1
ATOM 912 C C . LEU A 1 118 ? -4.631 9.428 7.583 1.00 97.69 118 LEU A C 1
ATOM 914 O O . LEU A 1 118 ? -4.284 9.019 8.686 1.00 97.69 118 LEU A O 1
ATOM 918 N N . THR A 1 119 ? -4.924 10.707 7.365 1.00 97.56 119 THR A N 1
ATOM 919 C CA . THR A 1 119 ? -4.887 11.723 8.427 1.00 97.56 119 THR A CA 1
ATOM 920 C C . THR A 1 119 ? -6.276 12.239 8.747 1.00 97.56 119 THR A C 1
ATOM 922 O O . THR A 1 119 ? -7.164 12.265 7.896 1.00 97.56 119 THR A O 1
ATOM 925 N N . THR A 1 120 ? -6.466 12.639 9.999 1.00 97.94 120 THR A N 1
ATOM 926 C CA . THR A 1 120 ? -7.733 13.183 10.485 1.00 97.94 120 THR A CA 1
ATOM 927 C C . THR A 1 120 ? -7.541 14.583 11.075 1.00 97.94 120 THR A C 1
ATOM 929 O O . THR A 1 120 ? -6.551 14.794 11.785 1.00 97.94 120 THR A O 1
ATOM 932 N N . PRO A 1 121 ? -8.462 15.548 10.856 1.00 97.19 121 PRO A N 1
ATOM 933 C CA . PRO A 1 121 ? -8.364 16.902 11.409 1.00 97.19 121 PRO A CA 1
ATOM 934 C C . PRO A 1 121 ? -8.515 16.933 12.938 1.00 97.19 121 PRO A C 1
ATOM 936 O O . PRO A 1 121 ? -8.104 17.897 13.584 1.00 97.19 121 PRO A O 1
ATOM 939 N N . GLN A 1 122 ? -9.064 15.868 13.523 1.00 95.88 122 GLN A N 1
ATOM 940 C CA . GLN A 1 122 ? -9.309 15.717 14.956 1.00 95.88 122 GLN A CA 1
ATOM 941 C C . GLN A 1 122 ? -8.001 15.678 15.760 1.00 95.88 122 GLN A C 1
ATOM 943 O O . GLN A 1 122 ? -7.200 14.744 15.670 1.00 95.88 122 GLN A O 1
ATOM 948 N N . LYS A 1 123 ? -7.759 16.732 16.548 1.00 93.50 123 LYS A N 1
ATOM 949 C CA . LYS A 1 123 ? -6.496 16.959 17.275 1.00 93.50 123 LYS A CA 1
ATOM 950 C C . LYS A 1 123 ? -6.299 15.957 18.402 1.00 93.50 123 LYS A C 1
ATOM 952 O O . LYS A 1 123 ? -5.180 15.492 18.633 1.00 93.50 123 LYS A O 1
ATOM 957 N N . GLU A 1 124 ? -7.395 15.598 19.049 1.00 91.62 124 GLU A N 1
ATOM 958 C CA . GLU A 1 124 ? -7.497 14.654 20.148 1.00 91.62 124 GLU A CA 1
ATOM 959 C C . GLU A 1 124 ? -7.031 13.241 19.768 1.00 91.62 124 GLU A C 1
ATOM 961 O O . GLU A 1 124 ? -6.606 12.491 20.641 1.00 91.62 124 GLU A O 1
ATOM 966 N N . VAL A 1 125 ? -6.985 12.891 18.477 1.00 94.25 125 VAL A N 1
ATOM 967 C CA . VAL A 1 125 ? -6.416 11.617 17.993 1.00 94.25 125 VAL A CA 1
ATOM 968 C C . VAL A 1 125 ? -4.923 11.503 18.311 1.00 94.25 125 VAL A C 1
ATOM 970 O O . VAL A 1 125 ? -4.406 10.399 18.464 1.00 94.25 125 VAL A O 1
ATOM 973 N N . SER A 1 126 ? -4.219 12.625 18.490 1.00 91.94 126 SER A N 1
ATOM 974 C CA . SER A 1 126 ? -2.788 12.625 18.829 1.00 91.94 126 SER A CA 1
ATOM 975 C C . SER A 1 126 ? -2.485 11.872 20.130 1.00 91.94 126 SER A C 1
ATOM 977 O O . SER A 1 126 ? -1.411 11.284 20.251 1.00 91.94 126 SER A O 1
ATOM 979 N N . GLN A 1 127 ? -3.434 11.821 21.076 1.00 92.44 127 GLN A N 1
ATOM 980 C CA . GLN A 1 127 ? -3.280 11.077 22.334 1.00 92.44 127 GLN A CA 1
ATOM 981 C C . GLN A 1 127 ? -3.293 9.550 22.143 1.00 92.44 127 GLN A C 1
ATOM 983 O O . GLN A 1 127 ? -2.867 8.806 23.025 1.00 92.44 127 GLN A O 1
ATOM 988 N N . LEU A 1 128 ? -3.780 9.082 20.989 1.00 95.75 128 LEU A N 1
ATOM 989 C CA . LEU A 1 128 ? -3.846 7.668 20.631 1.00 95.75 128 LEU A CA 1
ATOM 990 C C . LEU A 1 128 ? -2.578 7.193 19.918 1.00 95.75 128 LEU A C 1
ATOM 992 O O . LEU A 1 128 ? -2.465 6.008 19.640 1.00 95.75 128 LEU A O 1
ATOM 996 N N . SER A 1 129 ? -1.616 8.073 19.624 1.00 95.50 129 SER A N 1
ATOM 997 C CA . SER A 1 129 ? -0.387 7.697 18.916 1.00 95.50 129 SER A CA 1
ATOM 998 C C . SER A 1 129 ? 0.305 6.491 19.571 1.00 95.50 129 SER A C 1
ATOM 1000 O O . SER A 1 129 ? 0.581 6.485 20.771 1.00 95.50 129 SER A O 1
ATOM 1002 N N . GLY A 1 130 ? 0.628 5.487 18.758 1.00 95.75 130 GLY A N 1
ATOM 1003 C CA . GLY A 1 130 ? 1.226 4.219 19.182 1.00 95.75 130 GLY A CA 1
ATOM 1004 C C . GLY A 1 130 ? 0.218 3.153 19.624 1.00 95.75 130 GLY A C 1
ATOM 1005 O O . GLY A 1 130 ? 0.630 2.042 19.941 1.00 95.75 130 GLY A O 1
ATOM 1006 N N . LEU A 1 131 ? -1.083 3.458 19.649 1.00 97.06 131 LEU A N 1
ATOM 1007 C CA . LEU A 1 131 ? -2.118 2.477 19.950 1.00 97.06 131 LEU A CA 1
ATOM 1008 C C . LEU A 1 131 ? -2.408 1.600 18.728 1.00 97.06 131 LEU A C 1
ATOM 1010 O O . LEU A 1 131 ? -2.782 2.112 17.674 1.00 97.06 131 LEU A O 1
ATOM 1014 N N . SER A 1 132 ? -2.367 0.285 18.922 1.00 97.56 132 SER A N 1
ATOM 1015 C CA . SER A 1 132 ? -2.868 -0.702 17.961 1.00 97.56 132 SER A CA 1
ATOM 1016 C C . SER A 1 132 ? -4.172 -1.315 18.458 1.00 97.56 132 SER A C 1
ATOM 1018 O O . SER A 1 132 ? -4.246 -1.865 19.561 1.00 97.56 132 SER A O 1
ATOM 1020 N N . LEU A 1 133 ? -5.212 -1.248 17.634 1.00 97.38 133 LEU A N 1
ATOM 1021 C CA . LEU A 1 133 ? -6.484 -1.920 17.856 1.00 97.38 133 LEU A CA 1
ATOM 1022 C C . LEU A 1 133 ? -6.561 -3.187 17.018 1.00 97.38 133 LEU A C 1
ATOM 1024 O O . LEU A 1 133 ? -6.215 -3.181 15.842 1.00 97.38 133 LEU A O 1
ATOM 1028 N N . ARG A 1 134 ? -7.073 -4.262 17.620 1.00 95.75 134 ARG A N 1
ATOM 1029 C CA . ARG A 1 134 ? -7.265 -5.559 16.963 1.00 95.75 134 ARG A CA 1
ATOM 1030 C C . ARG A 1 134 ? -8.727 -5.973 17.008 1.00 95.75 134 ARG A C 1
ATOM 1032 O O . ARG A 1 134 ? -9.428 -5.652 17.967 1.00 95.75 134 ARG A O 1
ATOM 1039 N N . ASN A 1 135 ? -9.149 -6.753 16.014 1.00 95.38 135 ASN A N 1
ATOM 1040 C CA . ASN A 1 135 ? -10.511 -7.281 15.888 1.00 95.38 135 ASN A CA 1
ATOM 1041 C C . ASN A 1 135 ? -11.587 -6.180 15.866 1.00 95.38 135 ASN A C 1
ATOM 1043 O O . ASN A 1 135 ? -12.661 -6.338 16.453 1.00 95.38 135 ASN A O 1
ATOM 1047 N N . VAL A 1 136 ? -11.288 -5.061 15.205 1.00 97.38 136 VAL A N 1
ATOM 1048 C CA . VAL A 1 136 ? -12.224 -3.949 15.010 1.00 97.38 136 VAL A CA 1
ATOM 1049 C C . VAL A 1 136 ? -12.789 -3.976 13.599 1.00 97.38 136 VAL A C 1
ATOM 1051 O O . VAL A 1 136 ? -12.151 -4.492 12.682 1.00 97.38 136 VAL A O 1
ATOM 1054 N N . SER A 1 137 ? -13.988 -3.425 13.413 1.00 98.19 137 SER A N 1
ATOM 1055 C CA . SER A 1 137 ? -14.513 -3.170 12.070 1.00 98.19 137 SER A CA 1
ATOM 1056 C C . SER A 1 137 ? -14.357 -1.700 11.706 1.00 98.19 137 SER A C 1
ATOM 1058 O O . SER A 1 137 ? -14.726 -0.824 12.486 1.00 98.19 137 SER A O 1
ATOM 1060 N N . THR A 1 138 ? -13.854 -1.443 10.504 1.00 98.56 138 THR A N 1
ATOM 1061 C CA . THR A 1 138 ? -13.665 -0.108 9.938 1.00 98.56 138 THR A CA 1
ATOM 1062 C C . THR A 1 138 ? -14.606 0.063 8.762 1.00 98.56 138 THR A C 1
ATOM 1064 O O . THR A 1 138 ? -14.495 -0.639 7.763 1.00 98.56 138 THR A O 1
ATOM 1067 N N . ARG A 1 139 ? -15.539 1.007 8.853 1.00 98.56 139 ARG A N 1
ATOM 1068 C CA . ARG A 1 139 ? -16.476 1.324 7.769 1.00 98.56 139 ARG A CA 1
ATOM 1069 C C . ARG A 1 139 ? -16.089 2.639 7.114 1.00 98.56 139 ARG A C 1
ATOM 1071 O O . ARG A 1 139 ? -15.915 3.638 7.804 1.00 98.56 139 ARG A O 1
ATOM 1078 N N . LEU A 1 140 ? -16.030 2.642 5.788 1.00 98.69 140 LEU A N 1
ATOM 1079 C CA . LEU A 1 140 ? -15.788 3.833 4.980 1.00 98.69 140 LEU A CA 1
ATOM 1080 C C . LEU A 1 140 ? -17.110 4.428 4.498 1.00 98.69 140 LEU A C 1
ATOM 1082 O O . LEU A 1 140 ? -17.924 3.728 3.888 1.00 98.69 140 LEU A O 1
ATOM 1086 N N . PHE A 1 141 ? -17.288 5.728 4.711 1.00 98.69 141 PHE A N 1
ATOM 1087 C CA . PHE A 1 141 ? -18.398 6.513 4.190 1.00 98.69 141 PHE A CA 1
ATOM 1088 C C . PHE A 1 141 ? -17.885 7.654 3.314 1.00 98.69 141 PHE A C 1
ATOM 1090 O O . PHE A 1 141 ? -17.001 8.403 3.721 1.00 98.69 141 PHE A O 1
ATOM 1097 N N . LEU A 1 142 ? -18.489 7.806 2.134 1.00 98.50 142 LEU A N 1
ATOM 1098 C CA . LEU A 1 142 ? -18.274 8.939 1.233 1.00 98.50 142 LEU A CA 1
ATOM 1099 C C . LEU A 1 142 ? -19.584 9.710 1.098 1.00 98.50 142 LEU A C 1
ATOM 1101 O O . LEU A 1 142 ? -20.602 9.118 0.725 1.00 98.50 142 LEU A O 1
ATOM 1105 N N . ASN A 1 143 ? -19.581 11.005 1.420 1.00 97.75 143 ASN A N 1
ATOM 1106 C CA . ASN A 1 143 ? -20.781 11.854 1.433 1.00 97.75 143 ASN A CA 1
ATOM 1107 C C . ASN A 1 143 ? -21.960 11.187 2.180 1.00 97.75 143 ASN A C 1
ATOM 1109 O O . ASN A 1 143 ? -23.093 11.160 1.703 1.00 97.75 143 ASN A O 1
ATOM 1113 N N . GLY A 1 144 ? -21.667 10.555 3.323 1.00 96.38 144 GLY A N 1
ATOM 1114 C CA . GLY A 1 144 ? -22.651 9.860 4.161 1.00 96.38 144 GLY A CA 1
ATOM 1115 C C . GLY A 1 144 ? -23.101 8.475 3.672 1.00 96.38 144 GLY A C 1
ATOM 1116 O O . GLY A 1 144 ? -23.834 7.797 4.388 1.00 96.38 144 GLY A O 1
ATOM 1117 N N . LYS A 1 145 ? -22.652 7.997 2.503 1.00 97.88 145 LYS A N 1
ATOM 1118 C CA . LYS A 1 145 ? -22.993 6.662 1.976 1.00 97.88 145 LYS A CA 1
ATOM 1119 C C . LYS A 1 145 ? -21.866 5.668 2.242 1.00 97.88 145 LYS A C 1
ATOM 1121 O O . LYS A 1 145 ? -20.715 5.950 1.918 1.00 97.88 145 LYS A O 1
ATOM 1126 N N . ARG A 1 146 ? -22.187 4.487 2.784 1.00 97.75 146 ARG A N 1
ATOM 1127 C CA . ARG A 1 146 ? -21.195 3.425 3.028 1.00 97.75 146 ARG A CA 1
ATOM 1128 C C . ARG A 1 146 ? -20.620 2.922 1.700 1.00 97.75 146 ARG A C 1
ATOM 1130 O O . ARG A 1 146 ? -21.382 2.586 0.795 1.00 97.75 146 ARG A O 1
ATOM 1137 N N . LYS A 1 147 ? -19.294 2.859 1.598 1.00 97.69 147 LYS A N 1
ATOM 1138 C CA . LYS A 1 147 ? -18.558 2.418 0.400 1.00 97.69 147 LYS A CA 1
ATOM 1139 C C . LYS A 1 147 ? -17.644 1.227 0.631 1.00 97.69 147 LYS A C 1
ATOM 1141 O O . LYS A 1 147 ? -17.365 0.513 -0.320 1.00 97.69 147 LYS A O 1
ATOM 1146 N N . GLY A 1 148 ? -17.232 0.989 1.870 1.00 96.69 148 GLY A N 1
ATOM 1147 C CA . GLY A 1 148 ? -16.380 -0.142 2.213 1.00 96.69 148 GLY A CA 1
ATOM 1148 C C . GLY A 1 148 ? -16.539 -0.541 3.669 1.00 96.69 148 GLY A C 1
ATOM 1149 O O . GLY A 1 148 ? -17.036 0.236 4.494 1.00 96.69 148 GLY A O 1
ATOM 1150 N N . ILE A 1 149 ? -16.138 -1.769 3.966 1.00 97.56 149 ILE A N 1
ATOM 1151 C CA . ILE A 1 149 ? -16.029 -2.292 5.319 1.00 97.56 149 ILE A CA 1
ATOM 1152 C C . ILE A 1 149 ? -14.842 -3.241 5.368 1.00 97.56 149 ILE A C 1
ATOM 1154 O O . ILE A 1 149 ? -14.728 -4.117 4.524 1.00 97.56 149 ILE A O 1
ATOM 1158 N N . GLU A 1 150 ? -14.007 -3.066 6.378 1.00 97.19 150 GLU A N 1
ATOM 1159 C CA . GLU A 1 150 ? -12.907 -3.963 6.695 1.00 97.19 150 GLU A CA 1
ATOM 1160 C C . GLU A 1 150 ? -13.035 -4.452 8.132 1.00 97.19 150 GLU A C 1
ATOM 1162 O O . GLU A 1 150 ? -13.684 -3.818 8.976 1.00 97.19 150 GLU A O 1
ATOM 1167 N N . PHE A 1 151 ? -12.420 -5.596 8.403 1.00 96.38 151 PHE A N 1
ATOM 1168 C CA . PHE A 1 151 ? -12.300 -6.158 9.738 1.00 96.38 151 PHE A CA 1
ATOM 1169 C C . PHE A 1 151 ? -10.853 -6.558 9.991 1.00 96.38 151 PHE A C 1
ATOM 1171 O O . PHE A 1 151 ? -10.250 -7.267 9.189 1.00 96.38 151 PHE A O 1
ATOM 1178 N N . GLY A 1 152 ? -10.313 -6.148 11.132 1.00 94.75 152 GLY A N 1
ATOM 1179 C CA . GLY A 1 152 ? -8.956 -6.499 11.509 1.00 94.75 152 GLY A CA 1
ATOM 1180 C C . GLY A 1 152 ? -8.334 -5.449 12.402 1.00 94.75 152 GLY A C 1
ATOM 1181 O O . GLY A 1 152 ? -8.864 -5.135 13.471 1.00 94.75 152 GLY A O 1
ATOM 1182 N N . GLU A 1 153 ? -7.174 -4.962 11.980 1.00 95.94 153 GLU A N 1
ATOM 1183 C CA . GLU A 1 153 ? -6.316 -4.102 12.784 1.00 95.94 153 GLU A CA 1
ATOM 1184 C C . GLU A 1 153 ? -6.314 -2.661 12.267 1.00 95.94 153 GLU A C 1
ATOM 1186 O O . GLU A 1 153 ? -6.433 -2.417 11.058 1.00 95.94 153 GLU A O 1
ATOM 1191 N N . VAL A 1 154 ? -6.211 -1.724 13.209 1.00 97.94 154 VAL A N 1
ATOM 1192 C CA . VAL A 1 154 ? -6.084 -0.280 12.984 1.00 97.94 154 VAL A CA 1
ATOM 1193 C C . VAL A 1 154 ? -5.025 0.249 13.940 1.00 97.94 154 VAL A C 1
ATOM 1195 O O . VAL A 1 154 ? -5.127 0.037 15.148 1.00 97.94 154 VAL A O 1
ATOM 1198 N N . ASP A 1 155 ? -4.051 0.971 13.407 1.00 97.62 155 ASP A N 1
ATOM 1199 C CA . ASP A 1 155 ? -2.975 1.591 14.173 1.00 97.62 155 ASP A CA 1
ATOM 1200 C C . ASP A 1 155 ? -3.136 3.107 14.175 1.00 97.62 155 ASP A C 1
ATOM 1202 O O . ASP A 1 155 ? -3.423 3.714 13.145 1.00 97.62 155 ASP A O 1
ATOM 1206 N N . PHE A 1 156 ? -2.912 3.739 15.319 1.00 97.56 156 PHE A N 1
ATOM 1207 C CA . PHE A 1 156 ? -2.841 5.191 15.422 1.00 97.56 156 PHE A CA 1
ATOM 1208 C C . PHE A 1 156 ? -1.380 5.623 15.408 1.00 97.56 156 PHE A C 1
ATOM 1210 O O . PHE A 1 156 ? -0.582 5.210 16.250 1.00 97.56 156 PHE A O 1
ATOM 1217 N N . THR A 1 157 ? -1.012 6.471 14.457 1.00 94.69 157 THR A N 1
ATOM 1218 C CA . THR A 1 157 ? 0.366 6.921 14.258 1.00 94.69 157 THR A CA 1
ATOM 1219 C C . THR A 1 157 ? 0.527 8.388 14.659 1.00 94.69 157 THR A C 1
ATOM 1221 O O . THR A 1 157 ? -0.425 9.088 15.025 1.00 94.69 157 THR A O 1
ATOM 1224 N N . LYS A 1 158 ? 1.772 8.872 14.635 1.00 90.88 158 LYS A N 1
ATOM 1225 C CA . LYS A 1 158 ? 2.079 10.282 14.904 1.00 90.88 158 LYS A CA 1
ATOM 1226 C C . LYS A 1 158 ? 1.342 11.191 13.909 1.00 90.88 158 LYS A C 1
ATOM 1228 O O . LYS A 1 158 ? 0.925 10.758 12.843 1.00 90.88 158 LYS A O 1
ATOM 1233 N N . LYS A 1 159 ? 1.233 12.483 14.239 1.00 88.31 159 LYS A N 1
ATOM 1234 C CA . LYS A 1 159 ? 0.598 13.506 13.381 1.00 88.31 159 LYS A CA 1
ATOM 1235 C C . LYS A 1 159 ? -0.871 13.203 13.022 1.00 88.31 159 LYS A C 1
ATOM 1237 O O . LYS A 1 159 ? -1.310 13.579 11.942 1.00 88.31 159 LYS A O 1
ATOM 1242 N N . ARG A 1 160 ? -1.634 12.597 13.944 1.00 91.62 160 ARG A N 1
ATOM 1243 C CA . ARG A 1 160 ? -3.060 12.253 13.752 1.00 91.62 160 ARG A CA 1
ATOM 1244 C C . ARG A 1 160 ? -3.270 11.249 12.608 1.00 91.62 160 ARG A C 1
ATOM 1246 O O . ARG A 1 160 ? -4.221 11.375 11.840 1.00 91.62 160 ARG A O 1
ATOM 1253 N N . GLY A 1 161 ? -2.358 10.290 12.464 1.00 94.12 161 GLY A N 1
ATOM 1254 C CA . GLY A 1 161 ? -2.451 9.276 11.422 1.00 94.12 161 GLY A CA 1
ATOM 1255 C C . GLY A 1 161 ? -3.239 8.045 11.870 1.00 94.12 161 GLY A C 1
ATOM 1256 O O . GLY A 1 161 ? -3.166 7.621 13.024 1.00 94.12 161 GLY A O 1
ATOM 1257 N N . LEU A 1 162 ? -3.988 7.470 10.937 1.00 97.69 162 LEU A N 1
ATOM 1258 C CA . LEU A 1 162 ? -4.626 6.166 11.020 1.00 97.69 162 LEU A CA 1
ATOM 1259 C C . LEU A 1 162 ? -3.949 5.259 9.991 1.00 97.69 162 LEU A C 1
ATOM 1261 O O . LEU A 1 162 ? -3.822 5.616 8.822 1.00 97.69 162 LEU A O 1
ATOM 1265 N N . ALA A 1 163 ? -3.516 4.085 10.421 1.00 96.00 163 ALA A N 1
ATOM 1266 C CA . ALA A 1 163 ? -2.797 3.108 9.622 1.00 96.00 163 ALA A CA 1
ATOM 1267 C C . ALA A 1 163 ? -3.262 1.685 9.975 1.00 96.00 163 ALA A C 1
ATOM 1269 O O . ALA A 1 163 ? -4.327 1.479 10.562 1.00 96.00 163 ALA A O 1
ATOM 1270 N N . GLY A 1 164 ? -2.472 0.694 9.584 1.00 94.00 164 GLY A N 1
ATOM 1271 C CA . GLY A 1 164 ? -2.790 -0.716 9.761 1.00 94.00 164 GLY A CA 1
ATOM 1272 C C . GLY A 1 164 ? -3.568 -1.303 8.576 1.00 94.00 164 GLY A C 1
ATOM 1273 O O . GLY A 1 164 ? -4.080 -0.562 7.728 1.00 94.00 164 GLY A O 1
ATOM 1274 N N . PRO A 1 165 ? -3.663 -2.642 8.486 1.00 92.44 165 PRO A N 1
ATOM 1275 C CA . PRO A 1 165 ? -4.187 -3.352 7.318 1.00 92.44 165 PRO A CA 1
ATOM 1276 C C . PRO A 1 165 ? -5.577 -2.893 6.863 1.00 92.44 165 PRO A C 1
ATOM 1278 O O . PRO A 1 165 ? -5.805 -2.728 5.663 1.00 92.44 165 PRO A O 1
ATOM 1281 N N . SER A 1 166 ? -6.491 -2.633 7.804 1.00 94.69 166 SER A N 1
ATOM 1282 C CA . SER A 1 166 ? -7.862 -2.210 7.478 1.00 94.69 166 SER A CA 1
ATOM 1283 C C . SER A 1 166 ? -7.886 -0.821 6.834 1.00 94.69 166 SER A C 1
ATOM 1285 O O . SER A 1 166 ? -8.640 -0.572 5.897 1.00 94.69 166 SER A O 1
ATOM 1287 N N . ILE A 1 167 ? -7.043 0.093 7.326 1.00 96.81 167 ILE A N 1
ATOM 1288 C CA . ILE A 1 167 ? -6.943 1.457 6.797 1.00 96.81 167 ILE A CA 1
ATOM 1289 C C . ILE A 1 167 ? -6.255 1.450 5.437 1.00 96.81 167 ILE A C 1
ATOM 1291 O O . ILE A 1 167 ? -6.773 2.025 4.483 1.00 96.81 167 ILE A O 1
ATOM 1295 N N . ILE A 1 168 ? -5.133 0.738 5.337 1.00 94.06 168 ILE A N 1
ATOM 1296 C CA . ILE A 1 168 ? -4.349 0.586 4.111 1.00 94.06 168 ILE A CA 1
ATOM 1297 C C . ILE A 1 168 ? -5.222 0.044 2.973 1.00 94.06 168 ILE A C 1
ATOM 1299 O O . ILE A 1 168 ? -5.188 0.586 1.869 1.00 94.06 168 ILE A O 1
ATOM 1303 N N . THR A 1 169 ? -6.058 -0.958 3.245 1.00 92.38 169 THR A N 1
ATOM 1304 C CA . THR A 1 169 ? -6.964 -1.553 2.248 1.00 92.38 169 THR A CA 1
ATOM 1305 C C . THR A 1 169 ? -8.003 -0.549 1.740 1.00 92.38 169 THR A C 1
ATOM 1307 O O . THR A 1 169 ? -8.231 -0.440 0.537 1.00 92.38 169 THR A O 1
ATOM 1310 N N . LEU A 1 170 ? -8.589 0.253 2.635 1.00 95.19 170 LEU A N 1
ATOM 1311 C CA . LEU A 1 170 ? -9.575 1.279 2.273 1.00 95.19 170 LEU A CA 1
ATOM 1312 C C . LEU A 1 170 ? -8.946 2.540 1.652 1.00 95.19 170 LEU A C 1
ATOM 1314 O O . LEU A 1 170 ? -9.646 3.302 0.976 1.00 95.19 170 LEU A O 1
ATOM 1318 N N . SER A 1 171 ? -7.645 2.767 1.866 1.00 95.62 171 SER A N 1
ATOM 1319 C CA . SER A 1 171 ? -6.956 4.023 1.541 1.00 95.62 171 SER A CA 1
ATOM 1320 C C . SER A 1 171 ? -7.083 4.426 0.073 1.00 95.62 171 SER A C 1
ATOM 1322 O O . SER A 1 171 ? -7.332 5.593 -0.200 1.00 95.62 171 SER A O 1
ATOM 1324 N N . GLY A 1 172 ? -7.016 3.486 -0.877 1.00 92.31 172 GLY A N 1
ATOM 1325 C CA . GLY A 1 172 ? -7.114 3.809 -2.307 1.00 92.31 172 GLY A CA 1
ATOM 1326 C C . GLY A 1 172 ? -8.431 4.505 -2.671 1.00 92.31 172 GLY A C 1
ATOM 1327 O O . GLY A 1 172 ? -8.430 5.527 -3.352 1.00 92.31 172 GLY A O 1
ATOM 1328 N N . THR A 1 173 ? -9.552 4.016 -2.126 1.00 94.38 173 THR A N 1
ATOM 1329 C CA . THR A 1 173 ? -10.868 4.649 -2.328 1.00 94.38 173 THR A CA 1
ATOM 1330 C C . THR A 1 173 ? -10.932 6.024 -1.660 1.00 94.38 173 THR A C 1
ATOM 1332 O O . THR A 1 173 ? -11.565 6.940 -2.183 1.00 94.38 173 THR A O 1
ATOM 1335 N N . VAL A 1 174 ? -10.271 6.182 -0.511 1.00 96.94 174 VAL A N 1
ATOM 1336 C CA . VAL A 1 174 ? -10.193 7.458 0.207 1.00 96.94 174 VAL A CA 1
ATOM 1337 C C . VAL A 1 174 ? -9.384 8.491 -0.572 1.00 96.94 174 VAL A C 1
ATOM 1339 O O . VAL A 1 174 ? -9.880 9.594 -0.777 1.00 96.94 174 VAL A O 1
ATOM 1342 N N . VAL A 1 175 ? -8.189 8.141 -1.058 1.00 96.12 175 VAL A N 1
ATOM 1343 C CA . VAL A 1 175 ? -7.352 9.034 -1.877 1.00 96.12 175 VAL A CA 1
ATOM 1344 C C . VAL A 1 175 ? -8.127 9.515 -3.106 1.00 96.12 175 VAL A C 1
ATOM 1346 O O . VAL A 1 175 ? -8.144 10.708 -3.409 1.00 96.12 175 VAL A O 1
ATOM 1349 N N . ASP A 1 176 ? -8.857 8.615 -3.770 1.00 93.38 176 ASP A N 1
ATOM 1350 C CA . ASP A 1 176 ? -9.687 8.974 -4.920 1.00 93.38 176 ASP A CA 1
ATOM 1351 C C . ASP A 1 176 ? -10.847 9.910 -4.582 1.00 93.38 176 ASP A C 1
ATOM 1353 O O . ASP A 1 176 ? -11.194 10.779 -5.389 1.00 93.38 176 ASP A O 1
ATOM 1357 N N . ALA A 1 177 ? -11.452 9.730 -3.411 1.00 96.38 177 ALA A N 1
ATOM 1358 C CA . ALA A 1 177 ? -12.532 10.572 -2.924 1.00 96.38 177 ALA A CA 1
ATOM 1359 C C . ALA A 1 177 ? -12.031 11.974 -2.541 1.00 96.38 177 ALA A C 1
ATOM 1361 O O . ALA A 1 177 ? -12.651 12.968 -2.924 1.00 96.38 177 ALA A O 1
ATOM 1362 N N . LEU A 1 178 ? -10.885 12.060 -1.858 1.00 96.56 178 LEU A N 1
ATOM 1363 C CA . LEU A 1 178 ? -10.247 13.324 -1.479 1.00 96.56 178 LEU A CA 1
ATOM 1364 C C . LEU A 1 178 ? -9.826 14.134 -2.708 1.00 96.56 178 LEU A C 1
ATOM 1366 O O . LEU A 1 178 ? -10.094 15.331 -2.772 1.00 96.56 178 LEU A O 1
ATOM 1370 N N . ALA A 1 179 ? -9.275 13.478 -3.736 1.00 94.31 179 ALA A N 1
ATOM 1371 C CA . ALA A 1 179 ? -8.946 14.120 -5.012 1.00 94.31 179 ALA A CA 1
ATOM 1372 C C . ALA A 1 179 ? -10.175 14.703 -5.741 1.00 94.31 179 ALA A C 1
ATOM 1374 O O . ALA A 1 179 ? -10.034 15.551 -6.617 1.00 94.31 179 ALA A O 1
ATOM 1375 N N . LYS A 1 180 ? -11.383 14.242 -5.392 1.00 95.69 180 LYS A N 1
ATOM 1376 C CA . LYS A 1 180 ? -12.672 14.747 -5.893 1.00 95.69 180 LYS A CA 1
ATOM 1377 C C . LYS A 1 180 ? -13.381 15.654 -4.879 1.00 95.69 180 LYS A C 1
ATOM 1379 O O . LYS A 1 180 ? -14.578 15.891 -5.022 1.00 95.69 180 LYS A O 1
ATOM 1384 N N . SER A 1 181 ? -12.677 16.094 -3.834 1.00 96.75 181 SER A N 1
ATOM 1385 C CA . SER A 1 181 ? -13.201 16.936 -2.751 1.00 96.75 181 SER A CA 1
ATOM 1386 C C . SER A 1 181 ? -14.458 16.370 -2.076 1.00 96.75 181 SER A C 1
ATOM 1388 O O . SER A 1 181 ? -15.336 17.113 -1.642 1.00 96.75 181 SER A O 1
ATOM 1390 N N . GLN A 1 182 ? -14.578 15.042 -1.999 1.00 97.94 182 GLN A N 1
ATOM 1391 C CA . GLN A 1 182 ? -15.692 14.393 -1.307 1.00 97.94 182 GLN A CA 1
ATOM 1392 C C . GLN A 1 182 ? -15.464 14.384 0.204 1.00 97.94 182 GLN A C 1
ATOM 1394 O O . GLN A 1 182 ? -14.333 14.259 0.671 1.00 97.94 182 GLN A O 1
ATOM 1399 N N . LYS A 1 183 ? -16.552 14.433 0.982 1.00 98.25 183 LYS A N 1
ATOM 1400 C CA . LYS A 1 183 ? -16.482 14.234 2.430 1.00 98.25 183 LYS A CA 1
ATOM 1401 C C . LYS A 1 183 ? -16.211 12.762 2.726 1.00 98.25 183 LYS A C 1
ATOM 1403 O O . LYS A 1 183 ? -17.007 11.900 2.339 1.00 98.25 183 LYS A O 1
ATOM 1408 N N . VAL A 1 184 ? -15.122 12.492 3.439 1.00 98.69 184 VAL A N 1
ATOM 1409 C CA . VAL A 1 184 ? -14.693 11.145 3.816 1.00 98.69 184 VAL A CA 1
ATOM 1410 C C . VAL A 1 184 ? -14.784 10.974 5.324 1.00 98.69 184 VAL A C 1
ATOM 1412 O O . VAL A 1 184 ? -14.166 11.723 6.074 1.00 98.69 184 VAL A O 1
ATOM 1415 N N . THR A 1 185 ? -15.486 9.930 5.758 1.00 98.69 185 THR A N 1
ATOM 1416 C CA . THR A 1 185 ? -15.583 9.566 7.173 1.00 98.69 185 THR A CA 1
ATOM 1417 C C . THR A 1 185 ? -15.275 8.082 7.349 1.00 98.69 185 THR A C 1
ATOM 1419 O O . THR A 1 185 ? -15.881 7.228 6.693 1.00 98.69 185 THR A O 1
ATOM 1422 N N . LEU A 1 186 ? -14.367 7.760 8.266 1.00 98.56 186 LEU A N 1
ATOM 1423 C CA . LEU A 1 186 ? -14.174 6.410 8.781 1.00 98.56 186 LEU A CA 1
ATOM 1424 C C . LEU A 1 186 ? -14.941 6.226 10.085 1.00 98.56 186 LEU A C 1
ATOM 1426 O O . LEU A 1 186 ? -14.981 7.115 10.932 1.00 98.56 186 LEU A O 1
ATOM 1430 N N . VAL A 1 187 ? -15.547 5.055 10.253 1.00 98.56 187 VAL A N 1
ATOM 1431 C CA . VAL A 1 187 ? -16.272 4.696 11.471 1.00 98.56 187 VAL A CA 1
ATOM 1432 C C . VAL A 1 187 ? -15.744 3.378 12.012 1.00 98.56 187 VAL A C 1
ATOM 1434 O O . VAL A 1 187 ? -15.880 2.347 11.349 1.00 98.56 187 VAL A O 1
ATOM 1437 N N . LEU A 1 188 ? -15.175 3.412 13.216 1.00 98.38 188 LEU A N 1
ATOM 1438 C CA . LEU A 1 188 ? -14.692 2.233 13.923 1.00 98.38 188 LEU A CA 1
ATOM 1439 C C . LEU A 1 188 ? -15.769 1.660 14.845 1.00 98.38 188 LEU A C 1
ATOM 1441 O O . LEU A 1 188 ? -16.419 2.374 15.609 1.00 98.38 188 LEU A O 1
ATOM 1445 N N . ASP A 1 189 ? -15.910 0.345 14.785 1.00 98.38 189 ASP A N 1
ATOM 1446 C CA . ASP A 1 189 ? -16.659 -0.475 15.725 1.00 98.38 189 ASP A CA 1
ATOM 1447 C C . ASP A 1 189 ? -15.660 -1.322 16.514 1.00 98.38 189 ASP A C 1
ATOM 1449 O O . ASP A 1 189 ? -15.017 -2.220 15.965 1.00 98.38 189 ASP A O 1
ATOM 1453 N N . LEU A 1 190 ? -15.516 -1.015 17.805 1.00 97.81 190 LEU A N 1
ATOM 1454 C CA . LEU A 1 190 ? -14.576 -1.686 18.702 1.00 97.81 190 LEU A CA 1
ATOM 1455 C C . LEU A 1 190 ? -15.083 -3.045 19.192 1.00 97.81 190 LEU A C 1
ATOM 1457 O O . LEU A 1 190 ? -14.320 -3.806 19.789 1.00 97.81 190 LEU A O 1
ATOM 1461 N N . LYS A 1 191 ? -16.376 -3.341 19.013 1.00 96.69 191 LYS A N 1
ATOM 1462 C CA . LYS A 1 191 ? -17.022 -4.579 19.477 1.00 96.69 191 LYS A CA 1
ATOM 1463 C C . LYS A 1 191 ? -17.919 -5.154 18.368 1.00 96.69 191 LYS A C 1
ATOM 1465 O O . LYS A 1 191 ? -19.120 -5.346 18.592 1.00 96.69 191 LYS A O 1
ATOM 1470 N N . PRO A 1 192 ? -17.367 -5.478 17.183 1.00 96.06 192 PRO A N 1
ATOM 1471 C CA . PRO A 1 192 ? -18.159 -5.892 16.022 1.00 96.06 192 PRO A CA 1
ATOM 1472 C C . PRO A 1 192 ? -18.899 -7.219 16.242 1.00 96.06 192 PRO A C 1
ATOM 1474 O O . PRO A 1 192 ? -19.990 -7.405 15.713 1.00 96.06 192 PRO A O 1
ATOM 1477 N N . ALA A 1 193 ? -18.376 -8.101 17.101 1.00 95.31 193 ALA A N 1
ATOM 1478 C CA . ALA A 1 193 ? -19.016 -9.371 17.460 1.00 95.31 193 ALA A CA 1
ATOM 1479 C C . ALA A 1 193 ? -20.275 -9.224 18.344 1.00 95.31 193 ALA A C 1
ATOM 1481 O O . ALA A 1 193 ? -20.998 -10.196 18.568 1.00 95.31 193 ALA A O 1
ATOM 1482 N N . LEU A 1 194 ? -20.545 -8.030 18.884 1.00 95.44 194 LEU A N 1
ATOM 1483 C CA . LEU A 1 194 ? -21.683 -7.771 19.764 1.00 95.44 194 LEU A CA 1
ATOM 1484 C C . LEU A 1 194 ? -22.649 -6.785 19.111 1.00 95.44 194 LEU A C 1
ATOM 1486 O O . LEU A 1 194 ? -22.257 -5.704 18.671 1.00 95.44 194 LEU A O 1
ATOM 1490 N N . ASN A 1 195 ? -23.938 -7.126 19.115 1.00 95.88 195 ASN A N 1
ATOM 1491 C CA . ASN A 1 195 ? -24.982 -6.142 18.843 1.00 95.88 195 ASN A CA 1
ATOM 1492 C C . ASN A 1 195 ? -25.160 -5.195 20.045 1.00 95.88 195 ASN A C 1
ATOM 1494 O O . ASN A 1 195 ? -24.720 -5.492 21.160 1.00 95.88 195 ASN A O 1
ATOM 1498 N N . GLU A 1 196 ? -25.826 -4.063 19.826 1.00 95.31 196 GLU A N 1
ATOM 1499 C CA . GLU A 1 196 ? -25.975 -3.013 20.842 1.00 95.31 196 GLU A CA 1
ATOM 1500 C C . GLU A 1 196 ? -26.648 -3.509 22.124 1.00 95.31 196 GLU A C 1
ATOM 1502 O O . GLU A 1 196 ? -26.199 -3.178 23.218 1.00 95.31 196 GLU A O 1
ATOM 1507 N N . LYS A 1 197 ? -27.677 -4.361 22.013 1.00 95.69 197 LYS A N 1
ATOM 1508 C CA . LYS A 1 197 ? -28.383 -4.928 23.173 1.00 95.69 197 LYS A CA 1
ATOM 1509 C C . LYS A 1 197 ? -27.456 -5.808 24.017 1.00 95.69 197 LYS A C 1
ATOM 1511 O O . LYS A 1 197 ? -27.407 -5.664 25.237 1.00 95.69 197 LYS A O 1
ATOM 1516 N N . LYS A 1 198 ? -26.692 -6.702 23.380 1.00 96.44 198 LYS A N 1
ATOM 1517 C CA . LYS A 1 198 ? -25.715 -7.567 24.063 1.00 96.44 198 LYS A CA 1
ATOM 1518 C C . LYS A 1 198 ? -24.600 -6.743 24.705 1.00 96.44 198 LYS A C 1
ATOM 1520 O O . LYS A 1 198 ? -24.222 -7.037 25.838 1.00 96.44 198 LYS A O 1
ATOM 1525 N N . LEU A 1 199 ? -24.110 -5.712 24.016 1.00 96.00 199 LEU A N 1
ATOM 1526 C CA . LEU A 1 199 ? -23.085 -4.812 24.542 1.00 96.00 199 LEU A CA 1
ATOM 1527 C C . LEU A 1 199 ? -23.603 -4.003 25.739 1.00 96.00 199 LEU A C 1
ATOM 1529 O O . LEU A 1 199 ? -22.939 -3.959 26.769 1.00 96.00 199 LEU A O 1
ATOM 1533 N N . ALA A 1 200 ? -24.812 -3.446 25.653 1.00 95.19 200 ALA A N 1
ATOM 1534 C CA . ALA A 1 200 ? -25.452 -2.723 26.751 1.00 95.19 200 ALA A CA 1
ATOM 1535 C C . ALA A 1 200 ? -25.616 -3.602 27.998 1.00 95.19 200 ALA A C 1
ATOM 1537 O O . ALA A 1 200 ? -25.268 -3.181 29.099 1.00 95.19 200 ALA A O 1
ATOM 1538 N N . ASN A 1 201 ? -26.086 -4.841 27.818 1.00 94.38 201 ASN A N 1
ATOM 1539 C CA . ASN A 1 201 ? -26.226 -5.803 28.911 1.00 94.38 201 ASN A CA 1
ATOM 1540 C C . ASN A 1 201 ? -24.868 -6.205 29.498 1.00 94.38 201 ASN A C 1
ATOM 1542 O O . ASN A 1 201 ? -24.764 -6.446 30.697 1.00 94.38 201 ASN A O 1
ATOM 1546 N N . ARG A 1 202 ? -23.820 -6.294 28.669 1.00 93.75 202 ARG A N 1
ATOM 1547 C CA . ARG A 1 202 ? -22.463 -6.567 29.150 1.00 93.75 202 ARG A CA 1
ATOM 1548 C C . ARG A 1 202 ? -21.938 -5.422 30.011 1.00 93.75 202 ARG A C 1
ATOM 1550 O O . ARG A 1 202 ? -21.476 -5.694 31.111 1.00 93.75 202 ARG A O 1
ATOM 1557 N N . LEU A 1 203 ? -22.069 -4.183 29.538 1.00 93.50 203 LEU A N 1
ATOM 1558 C CA . LEU A 1 203 ? -21.670 -2.996 30.293 1.00 93.50 203 LEU A CA 1
ATOM 1559 C C . LEU A 1 203 ? -22.418 -2.905 31.621 1.00 93.50 203 LEU A C 1
ATOM 1561 O O . LEU A 1 203 ? -21.790 -2.657 32.639 1.00 93.50 203 LEU A O 1
ATOM 1565 N N . LEU A 1 204 ? -23.733 -3.153 31.627 1.00 92.38 204 LEU A N 1
ATOM 1566 C CA . LEU A 1 204 ? -24.525 -3.151 32.858 1.00 92.38 204 LEU A CA 1
ATOM 1567 C C . LEU A 1 204 ? -23.968 -4.134 33.896 1.00 92.38 204 LEU A C 1
ATOM 1569 O O . LEU A 1 204 ? -23.729 -3.728 35.024 1.00 92.38 204 LEU A O 1
ATOM 1573 N N . ARG A 1 205 ? -23.661 -5.375 33.501 1.00 92.38 205 ARG A N 1
ATOM 1574 C CA . ARG A 1 205 ? -23.040 -6.350 34.414 1.00 92.38 205 ARG A CA 1
ATOM 1575 C C . ARG A 1 205 ? -21.673 -5.899 34.927 1.00 92.38 205 ARG A C 1
ATOM 1577 O O . ARG A 1 205 ? -21.345 -6.147 36.083 1.00 92.38 205 ARG A O 1
ATOM 1584 N N . ASP A 1 206 ? -20.864 -5.269 34.073 1.00 91.75 206 ASP A N 1
ATOM 1585 C CA . ASP A 1 206 ? -19.558 -4.741 34.480 1.00 91.75 206 ASP A CA 1
ATOM 1586 C C . ASP A 1 206 ? -19.727 -3.590 35.500 1.00 91.75 206 ASP A C 1
ATOM 1588 O O . ASP A 1 206 ? -18.981 -3.542 36.477 1.00 91.75 206 ASP A O 1
ATOM 1592 N N . PHE A 1 207 ? -20.740 -2.726 35.331 1.00 91.38 207 PHE A N 1
ATOM 1593 C CA . PHE A 1 207 ? -21.093 -1.662 36.283 1.00 91.38 207 PHE A CA 1
ATOM 1594 C C . PHE A 1 207 ? -21.691 -2.188 37.592 1.00 91.38 207 PHE A C 1
ATOM 1596 O O . PHE A 1 207 ? -21.313 -1.708 38.649 1.00 91.38 207 PHE A O 1
ATOM 1603 N N . GLU A 1 208 ? -22.565 -3.195 37.557 1.00 90.69 208 GLU A N 1
ATOM 1604 C CA . GLU A 1 208 ? -23.131 -3.815 38.767 1.00 90.69 208 GLU A CA 1
ATOM 1605 C C . GLU A 1 208 ? -22.043 -4.495 39.605 1.00 90.69 208 GLU A C 1
ATOM 1607 O O . GLU A 1 208 ? -21.997 -4.342 40.823 1.00 90.69 208 GLU A O 1
ATOM 1612 N N . LYS A 1 209 ? -21.120 -5.210 38.949 1.00 92.88 209 LYS A N 1
ATOM 1613 C CA . LYS A 1 209 ? -20.038 -5.930 39.630 1.00 92.88 209 LYS A CA 1
ATOM 1614 C C . LYS A 1 209 ? -18.978 -4.999 40.226 1.00 92.88 209 LYS A C 1
ATOM 1616 O O . LYS A 1 209 ? -18.369 -5.346 41.232 1.00 92.88 209 LYS A O 1
ATOM 1621 N N . ARG A 1 210 ? -18.708 -3.866 39.572 1.00 93.06 210 ARG A N 1
ATOM 1622 C CA . ARG A 1 210 ? -17.615 -2.935 39.919 1.00 93.06 210 ARG A CA 1
ATOM 1623 C C . ARG A 1 210 ? -18.119 -1.565 40.374 1.00 93.06 210 ARG A C 1
ATOM 1625 O O . ARG A 1 210 ? -17.366 -0.593 40.388 1.00 93.06 210 ARG A O 1
ATOM 1632 N N . GLY A 1 211 ? -19.404 -1.473 40.706 1.00 89.00 211 GLY A N 1
ATOM 1633 C CA . GLY A 1 211 ? -20.054 -0.230 41.097 1.00 89.00 211 GLY A CA 1
ATOM 1634 C C . GLY A 1 211 ? -19.396 0.369 42.336 1.00 89.00 211 GLY A C 1
ATOM 1635 O O . GLY A 1 211 ? -19.143 -0.320 43.322 1.00 89.00 211 GLY A O 1
ATOM 1636 N N . GLY A 1 212 ? -19.125 1.670 42.292 1.00 90.31 212 GLY A N 1
ATOM 1637 C CA . GLY A 1 212 ? -18.375 2.401 43.314 1.00 90.31 212 GLY A CA 1
ATOM 1638 C C . GLY A 1 212 ? -16.899 2.595 42.966 1.00 90.31 212 GLY A C 1
ATOM 1639 O O . GLY A 1 212 ? -16.264 3.478 43.535 1.00 90.31 212 GLY A O 1
ATOM 1640 N N . GLU A 1 213 ? -16.350 1.843 42.006 1.00 93.94 213 GLU A N 1
ATOM 1641 C CA . GLU A 1 213 ? -15.040 2.164 41.438 1.00 93.94 213 GLU A CA 1
ATOM 1642 C C . GLU A 1 213 ? -15.114 3.404 40.525 1.00 93.94 213 GLU A C 1
ATOM 1644 O O . GLU A 1 213 ? -16.142 3.631 39.875 1.00 93.94 213 GLU A O 1
ATOM 1649 N N . PRO A 1 214 ? -14.011 4.164 40.370 1.00 93.88 214 PRO A N 1
ATOM 1650 C CA . PRO A 1 214 ? -13.936 5.240 39.385 1.00 93.88 214 PRO A CA 1
ATOM 1651 C C . PRO A 1 214 ? -14.218 4.736 37.963 1.00 93.88 214 PRO A C 1
ATOM 1653 O O . PRO A 1 214 ? -13.674 3.709 37.543 1.00 93.88 214 PRO A O 1
ATOM 1656 N N . ILE A 1 215 ? -14.984 5.496 37.173 1.00 94.25 215 ILE A N 1
ATOM 1657 C CA . ILE A 1 215 ? -15.386 5.113 35.804 1.00 94.25 215 ILE A CA 1
ATOM 1658 C C . ILE A 1 215 ? -14.195 4.723 34.916 1.00 94.25 215 ILE A C 1
ATOM 1660 O O . ILE A 1 215 ? -14.244 3.718 34.207 1.00 94.25 215 ILE A O 1
ATOM 1664 N N . GLY A 1 216 ? -13.075 5.446 35.014 1.00 94.56 216 GLY A N 1
ATOM 1665 C CA . GLY A 1 216 ? -11.857 5.128 34.266 1.00 94.56 216 GLY A CA 1
ATOM 1666 C C . GLY A 1 216 ? -11.272 3.751 34.615 1.00 94.56 216 GLY A C 1
ATOM 1667 O O . GLY A 1 216 ? -10.708 3.087 33.748 1.00 94.56 216 GLY A O 1
ATOM 1668 N N . SER A 1 217 ? -11.437 3.281 35.858 1.00 93.88 217 SER A N 1
ATOM 1669 C CA . SER A 1 217 ? -11.052 1.925 36.281 1.00 93.88 217 SER A CA 1
ATOM 1670 C C . SER A 1 217 ? -11.920 0.857 35.621 1.00 93.88 217 SER A C 1
ATOM 1672 O O . SER A 1 217 ? -11.406 -0.161 35.144 1.00 93.88 217 SER A O 1
ATOM 1674 N N . ILE A 1 218 ? -13.228 1.106 35.541 1.00 94.38 218 ILE A N 1
ATOM 1675 C CA . ILE A 1 218 ? -14.185 0.209 34.890 1.00 94.38 218 ILE A CA 1
ATOM 1676 C C . ILE A 1 218 ? -13.877 0.115 33.392 1.00 94.38 218 ILE A C 1
ATOM 1678 O O . ILE A 1 218 ? -13.702 -0.986 32.865 1.00 94.38 218 ILE A O 1
ATOM 1682 N N . LEU A 1 219 ? -13.689 1.261 32.727 1.00 94.75 219 LEU A N 1
ATOM 1683 C CA . LEU A 1 219 ? -13.383 1.340 31.296 1.00 94.75 219 LEU A CA 1
ATOM 1684 C C . LEU A 1 219 ? -12.061 0.660 30.918 1.00 94.75 219 LEU A C 1
ATOM 1686 O O . LEU A 1 219 ? -11.997 0.041 29.857 1.00 94.75 219 LEU A O 1
ATOM 1690 N N . ARG A 1 220 ? -11.037 0.672 31.786 1.00 94.06 220 ARG A N 1
ATOM 1691 C CA . ARG A 1 220 ? -9.786 -0.091 31.571 1.00 94.06 220 ARG A CA 1
ATOM 1692 C C . ARG A 1 220 ? -9.997 -1.606 31.461 1.00 94.06 220 ARG A C 1
ATOM 1694 O O . ARG A 1 220 ? -9.149 -2.288 30.901 1.00 94.06 220 ARG A O 1
ATOM 1701 N N . GLY A 1 221 ? -11.113 -2.139 31.965 1.00 91.25 221 GLY A N 1
ATOM 1702 C CA . GLY A 1 221 ? -11.477 -3.549 31.783 1.00 91.25 221 GLY A CA 1
ATOM 1703 C C . GLY A 1 221 ? -12.047 -3.872 30.396 1.00 91.25 221 GLY A C 1
ATOM 1704 O O . GLY A 1 221 ? -12.201 -5.040 30.053 1.00 91.25 221 GLY A O 1
ATOM 1705 N N . ILE A 1 222 ? -12.385 -2.851 29.600 1.00 91.12 222 ILE A N 1
ATOM 1706 C CA . ILE A 1 222 ? -13.095 -2.989 28.317 1.00 91.12 222 ILE A CA 1
ATOM 1707 C C . ILE A 1 222 ? -12.276 -2.403 27.155 1.00 91.12 222 ILE A C 1
ATOM 1709 O O . ILE A 1 222 ? -12.399 -2.876 26.015 1.00 91.12 222 ILE A O 1
ATOM 1713 N N . LEU A 1 223 ? -11.461 -1.385 27.454 1.00 94.94 223 LEU A N 1
ATOM 1714 C CA . LEU A 1 223 ? -10.685 -0.569 26.529 1.00 94.94 223 LEU A CA 1
ATOM 1715 C C . LEU A 1 223 ? -9.192 -0.560 26.898 1.00 94.94 223 LEU A C 1
ATOM 1717 O O . LEU A 1 223 ? -8.851 -0.541 28.082 1.00 94.94 223 LEU A O 1
ATOM 1721 N N . PRO A 1 224 ? -8.293 -0.468 25.902 1.00 95.00 224 PRO A N 1
ATOM 1722 C CA . PRO A 1 224 ? -6.899 -0.098 26.125 1.00 95.00 224 PRO A CA 1
ATOM 1723 C C . PRO A 1 224 ? -6.778 1.212 26.913 1.00 95.00 224 PRO A C 1
ATOM 1725 O O . PRO A 1 224 ? -7.553 2.144 26.696 1.00 95.00 224 PRO A O 1
ATOM 1728 N N . LYS A 1 225 ? -5.758 1.317 27.775 1.00 93.12 225 LYS A N 1
ATOM 1729 C CA . LYS A 1 225 ? -5.535 2.480 28.656 1.00 93.12 225 LYS A CA 1
ATOM 1730 C C . LYS A 1 225 ? -5.581 3.822 27.910 1.00 93.12 225 LYS A C 1
ATOM 1732 O O . LYS A 1 225 ? -6.194 4.758 28.410 1.00 93.12 225 LYS A O 1
ATOM 1737 N N . GLN A 1 226 ? -4.982 3.901 26.720 1.00 92.50 226 GLN A N 1
ATOM 1738 C CA . GLN A 1 226 ? -4.946 5.124 25.903 1.00 92.50 226 GLN A CA 1
ATOM 1739 C C . GLN A 1 226 ? -6.332 5.558 25.397 1.00 92.50 226 GLN A C 1
ATOM 1741 O O . GLN A 1 226 ? -6.575 6.751 25.252 1.00 92.50 226 GLN A O 1
ATOM 1746 N N . LEU A 1 227 ? -7.265 4.620 25.184 1.00 95.69 227 LEU A N 1
ATOM 1747 C CA . LEU A 1 227 ? -8.634 4.947 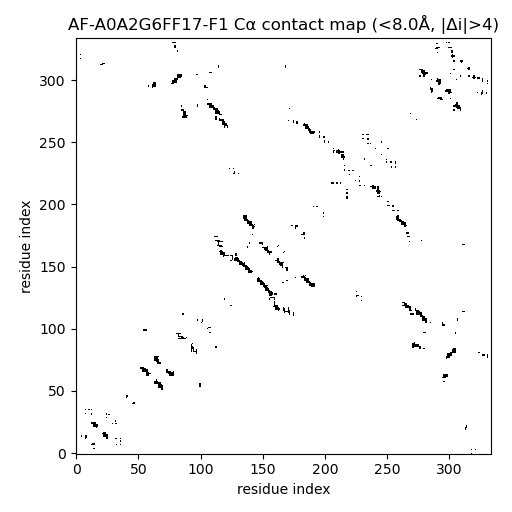24.769 1.00 95.69 227 LEU A CA 1
ATOM 1748 C C . LEU A 1 227 ? -9.524 5.402 25.918 1.00 95.69 227 LEU A C 1
ATOM 1750 O O . LEU A 1 227 ? -10.592 5.935 25.651 1.00 95.69 227 LEU A O 1
ATOM 1754 N N . VAL A 1 228 ? -9.139 5.187 27.177 1.00 95.50 228 VAL A N 1
ATOM 1755 C CA . VAL A 1 228 ? -10.016 5.507 28.311 1.00 95.50 228 VAL A CA 1
ATOM 1756 C C . VAL A 1 228 ? -10.247 7.010 28.416 1.00 95.50 228 VAL A C 1
ATOM 1758 O O . VAL A 1 228 ? -11.398 7.426 28.471 1.00 95.50 228 VAL A O 1
ATOM 1761 N N . ALA A 1 229 ? -9.182 7.816 28.378 1.00 93.25 229 ALA A N 1
ATOM 1762 C CA . ALA A 1 229 ? -9.305 9.273 28.428 1.00 93.25 229 ALA A CA 1
ATOM 1763 C C . ALA A 1 229 ? -10.089 9.808 27.219 1.00 93.25 229 ALA A C 1
ATOM 1765 O O . ALA A 1 229 ? -11.046 10.555 27.390 1.00 93.25 229 ALA A O 1
ATOM 1766 N N . PHE A 1 230 ? -9.759 9.325 26.016 1.00 94.81 230 PHE A N 1
ATOM 1767 C CA . PHE A 1 230 ? -10.469 9.677 24.786 1.00 94.81 230 PHE A CA 1
ATOM 1768 C C . PHE A 1 230 ? -11.960 9.296 24.835 1.00 94.81 230 PHE A C 1
ATOM 1770 O O . PHE A 1 230 ? -12.817 10.080 24.450 1.00 94.81 230 PHE A O 1
ATOM 1777 N N . CYS A 1 231 ? -12.297 8.115 25.355 1.00 96.06 231 CYS A N 1
ATOM 1778 C CA . CYS A 1 231 ? -13.680 7.678 25.537 1.00 96.06 231 CYS A CA 1
ATOM 1779 C C . CYS A 1 231 ? -14.427 8.553 26.543 1.00 96.06 231 CYS A C 1
ATOM 1781 O O . CYS A 1 231 ? -15.589 8.878 26.311 1.00 96.06 231 CYS A O 1
ATOM 1783 N N . MET A 1 232 ? -13.791 8.880 27.671 1.00 95.25 232 MET A N 1
ATOM 1784 C CA . MET A 1 232 ? -14.408 9.691 28.717 1.00 95.25 232 MET A CA 1
ATOM 1785 C C . MET A 1 232 ? -14.721 11.095 28.210 1.00 95.25 232 MET A C 1
ATOM 1787 O O . MET A 1 232 ? -15.845 11.544 28.388 1.00 95.25 232 MET A O 1
ATOM 1791 N N . ASP A 1 233 ? -13.779 11.725 27.511 1.00 93.69 233 ASP A N 1
ATOM 1792 C CA . ASP A 1 233 ? -13.962 13.031 26.873 1.00 93.69 233 ASP A CA 1
ATOM 1793 C C . ASP A 1 233 ? -15.126 13.014 25.864 1.00 93.69 233 ASP A C 1
ATOM 1795 O O . ASP A 1 233 ? -16.121 13.716 26.025 1.00 93.69 233 ASP A O 1
ATOM 1799 N N . GLN A 1 234 ? -15.085 12.101 24.891 1.00 93.62 234 GLN A N 1
ATOM 1800 C CA . GLN A 1 234 ? -16.087 12.019 23.819 1.00 93.62 234 GLN A CA 1
ATOM 1801 C C . GLN A 1 234 ? -17.485 11.588 24.296 1.00 93.62 234 GLN A C 1
ATOM 1803 O O . GLN A 1 234 ? -18.485 11.812 23.610 1.00 93.62 234 GLN A O 1
ATOM 1808 N N . CYS A 1 235 ? -17.572 10.922 25.450 1.00 95.00 235 CYS A N 1
ATOM 1809 C CA . CYS A 1 235 ? -18.838 10.543 26.077 1.00 95.00 235 CYS A CA 1
ATOM 1810 C C . CYS A 1 235 ? -19.262 11.498 27.205 1.00 95.00 235 CYS A C 1
ATOM 1812 O O . CYS A 1 235 ? -20.288 11.241 27.846 1.00 95.00 235 CYS A O 1
ATOM 1814 N N . GLU A 1 236 ? -18.497 12.567 27.459 1.00 94.06 236 GLU A N 1
ATOM 1815 C CA . GLU A 1 236 ? -18.702 13.507 28.568 1.00 94.06 236 GLU A CA 1
ATOM 1816 C C . GLU A 1 236 ? -18.904 12.752 29.900 1.00 94.06 236 GLU A C 1
ATOM 1818 O O . GLU A 1 236 ? -19.951 12.853 30.555 1.00 94.06 236 GLU A O 1
ATOM 1823 N N . LEU A 1 237 ? -17.964 11.862 30.231 1.00 93.81 237 LEU A N 1
ATOM 1824 C CA . LEU A 1 237 ? -17.972 11.054 31.449 1.00 93.81 237 LEU A CA 1
ATOM 1825 C C . LEU A 1 237 ? -17.033 11.665 32.484 1.00 93.81 237 LEU A C 1
ATOM 1827 O O . LEU A 1 237 ? -15.812 11.563 32.367 1.00 93.81 237 LEU A O 1
ATOM 1831 N N . GLU A 1 238 ? -17.621 12.220 33.536 1.00 92.12 238 GLU A N 1
ATOM 1832 C CA . GLU A 1 238 ? -16.872 12.772 34.659 1.00 92.12 238 GLU A CA 1
ATOM 1833 C C . GLU A 1 238 ? -16.218 11.665 35.504 1.00 92.12 238 GLU A C 1
ATOM 1835 O O . GLU A 1 238 ? -16.874 10.661 35.813 1.00 92.12 238 GLU A O 1
ATOM 1840 N N . PRO A 1 239 ? -14.958 11.834 35.952 1.00 89.94 239 PRO A N 1
ATOM 1841 C CA . PRO A 1 239 ? -14.294 10.878 36.841 1.00 89.94 239 PRO A CA 1
ATOM 1842 C C . PRO A 1 239 ? -15.057 10.591 38.144 1.00 89.94 239 PRO A C 1
ATOM 1844 O O . PRO A 1 239 ? -14.925 9.497 38.694 1.00 89.94 239 PRO A O 1
ATOM 1847 N N . THR A 1 240 ? -15.842 11.561 38.621 1.00 88.06 240 THR A N 1
ATOM 1848 C CA . THR A 1 240 ? -16.615 11.532 39.875 1.00 88.06 240 THR A CA 1
ATOM 1849 C C . THR A 1 240 ? -18.021 10.943 39.724 1.00 88.06 240 THR A C 1
ATOM 1851 O O . THR A 1 240 ? -18.779 10.919 40.691 1.00 88.06 240 THR A O 1
ATOM 1854 N N . MET A 1 241 ? -18.392 10.476 38.528 1.00 89.50 241 MET A N 1
ATOM 1855 C CA . MET A 1 241 ? -19.710 9.899 38.265 1.00 89.50 241 MET A CA 1
ATOM 1856 C C . MET A 1 241 ? -20.004 8.690 39.163 1.00 89.50 241 MET A C 1
ATOM 1858 O O . MET A 1 241 ? -19.169 7.793 39.290 1.00 89.50 241 MET A O 1
ATOM 1862 N N . ASP A 1 242 ? -21.227 8.620 39.704 1.00 88.62 242 ASP A N 1
ATOM 1863 C CA . ASP A 1 242 ? -21.696 7.436 40.429 1.00 88.62 242 ASP A CA 1
ATOM 1864 C C . ASP A 1 242 ? -21.822 6.239 39.475 1.00 88.62 242 ASP A C 1
ATOM 1866 O O . ASP A 1 242 ? -22.695 6.176 38.604 1.00 88.62 242 ASP A O 1
ATOM 1870 N N . THR A 1 243 ? -20.924 5.273 39.645 1.00 91.38 243 THR A N 1
ATOM 1871 C CA . THR A 1 243 ? -20.895 4.039 38.861 1.00 91.38 243 THR A CA 1
ATOM 1872 C C . THR A 1 243 ? -21.801 2.947 39.425 1.00 91.38 243 THR A C 1
ATOM 1874 O O . THR A 1 243 ? -22.065 1.986 38.705 1.00 91.38 243 THR A O 1
ATOM 1877 N N . LYS A 1 244 ? -22.323 3.083 40.657 1.00 89.56 244 LYS A N 1
ATOM 1878 C CA . LYS A 1 244 ? -23.333 2.159 41.207 1.00 89.56 244 LYS A CA 1
ATOM 1879 C C . LYS A 1 244 ? -24.676 2.348 40.509 1.00 89.56 244 LYS A C 1
ATOM 1881 O O . LYS A 1 244 ? -25.314 1.369 40.139 1.00 89.56 244 LYS A O 1
ATOM 1886 N N . ASN A 1 245 ? -25.062 3.600 40.262 1.00 87.69 245 ASN A N 1
ATOM 1887 C CA . ASN A 1 245 ? -26.302 3.959 39.572 1.00 87.69 245 ASN A CA 1
ATOM 1888 C C . ASN A 1 245 ? -26.020 4.606 38.212 1.00 87.69 245 ASN A C 1
ATOM 1890 O O . ASN A 1 245 ? -26.463 5.718 37.921 1.00 87.69 245 ASN A O 1
ATOM 1894 N N . PHE A 1 246 ? -25.263 3.907 37.362 1.00 89.38 246 PHE A N 1
ATOM 1895 C CA . PHE A 1 246 ? -24.796 4.482 36.104 1.00 89.38 246 PHE A CA 1
ATOM 1896 C C . PHE A 1 246 ? -25.968 4.883 35.173 1.00 89.38 246 PHE A C 1
ATOM 1898 O O . PHE A 1 246 ? -26.764 4.017 34.778 1.00 89.38 246 PHE A O 1
ATOM 1905 N N . PRO A 1 247 ? -26.088 6.163 34.759 1.00 90.56 247 PRO A N 1
ATOM 1906 C CA . PRO A 1 247 ? -27.265 6.648 34.039 1.00 90.56 247 PRO A CA 1
ATOM 1907 C C . PRO A 1 247 ? -27.517 5.929 32.707 1.00 90.56 247 PRO A C 1
ATOM 1909 O O . PRO A 1 247 ? -26.626 5.813 31.859 1.00 90.56 247 PRO A O 1
ATOM 1912 N N . LEU A 1 248 ? -28.773 5.542 32.443 1.00 91.75 248 LEU A N 1
ATOM 1913 C CA . LEU A 1 248 ? -29.167 4.865 31.196 1.00 91.75 248 LEU A CA 1
ATOM 1914 C C . LEU A 1 248 ? -28.759 5.653 29.940 1.00 91.75 248 LEU A C 1
ATOM 1916 O O . LEU A 1 248 ? -28.316 5.056 28.956 1.00 91.75 248 LEU A O 1
ATOM 1920 N N . LYS A 1 249 ? -28.891 6.987 29.969 1.00 93.44 249 LYS A N 1
ATOM 1921 C CA . LYS A 1 249 ? -28.499 7.874 28.861 1.00 93.44 249 LYS A CA 1
ATOM 1922 C C . LYS A 1 249 ? -26.999 7.770 28.568 1.00 93.44 249 LYS A C 1
ATOM 1924 O O . LYS A 1 249 ? -26.628 7.547 27.417 1.00 93.44 249 LYS A O 1
ATOM 1929 N N . LYS A 1 250 ? -26.153 7.835 29.603 1.00 93.44 250 LYS A N 1
ATOM 1930 C CA . LYS A 1 250 ? -24.691 7.700 29.481 1.00 93.44 250 LYS A CA 1
ATOM 1931 C C . LYS A 1 250 ? -24.287 6.292 29.048 1.00 93.44 250 LYS A C 1
ATOM 1933 O O . LYS A 1 250 ? -23.411 6.139 28.203 1.00 93.44 250 LYS A O 1
ATOM 1938 N N . ARG A 1 251 ? -25.000 5.255 29.501 1.00 92.94 251 ARG A N 1
ATOM 1939 C CA . ARG A 1 251 ? -24.798 3.876 29.019 1.00 92.94 251 ARG A CA 1
ATOM 1940 C C . ARG A 1 251 ? -25.098 3.736 27.531 1.00 92.94 251 ARG A C 1
ATOM 1942 O O . ARG A 1 251 ? -24.313 3.125 26.814 1.00 92.94 251 ARG A O 1
ATOM 1949 N N . LYS A 1 252 ? -26.213 4.301 27.056 1.00 95.00 252 LYS A N 1
ATOM 1950 C CA . LYS A 1 252 ? -26.550 4.315 25.623 1.00 95.00 252 LYS A CA 1
ATOM 1951 C C . LYS A 1 252 ? -25.496 5.078 24.813 1.00 95.00 252 LYS A C 1
ATOM 1953 O O . LYS A 1 252 ? -25.084 4.576 23.773 1.00 95.00 252 LYS A O 1
ATOM 1958 N N . GLN A 1 253 ? -25.023 6.224 25.307 1.00 95.94 253 GLN A N 1
ATOM 1959 C CA . GLN A 1 253 ? -23.942 6.994 24.678 1.00 95.94 253 GLN A CA 1
ATOM 1960 C C . GLN A 1 253 ? -22.651 6.171 24.566 1.00 95.94 253 GLN A C 1
ATOM 1962 O O . GLN A 1 253 ? -22.086 6.086 23.481 1.00 95.94 253 GLN A O 1
ATOM 1967 N N . LEU A 1 254 ? -22.245 5.478 25.636 1.00 96.19 254 LEU A N 1
ATOM 1968 C CA . LEU A 1 254 ? -21.065 4.611 25.632 1.00 96.19 254 LEU A CA 1
ATOM 1969 C C . LEU A 1 254 ? -21.201 3.445 24.641 1.00 96.19 254 LEU A C 1
ATOM 1971 O O . LEU A 1 254 ? -20.264 3.151 23.904 1.00 96.19 254 LEU A O 1
ATOM 1975 N N . VAL A 1 255 ? -22.372 2.798 24.577 1.00 97.25 255 VAL A N 1
ATOM 1976 C CA . VAL A 1 255 ? -22.652 1.755 23.571 1.00 97.25 255 VAL A CA 1
ATOM 1977 C C . VAL A 1 255 ? -22.509 2.318 22.160 1.00 97.25 255 VAL A C 1
ATOM 1979 O O . VAL A 1 255 ? -21.840 1.706 21.332 1.00 97.25 255 VAL A O 1
ATOM 1982 N N . GLN A 1 256 ? -23.098 3.485 21.890 1.00 97.56 256 GLN A N 1
ATOM 1983 C CA . GLN A 1 256 ? -23.014 4.120 20.577 1.00 97.56 256 GLN A CA 1
ATOM 1984 C C . GLN A 1 256 ? -21.579 4.489 20.212 1.00 97.56 256 GLN A C 1
ATOM 1986 O O . GLN A 1 256 ? -21.153 4.200 19.096 1.00 97.56 256 GLN A O 1
ATOM 1991 N N . TRP A 1 257 ? -20.817 5.044 21.153 1.00 97.56 257 TRP A N 1
ATOM 1992 C CA . TRP A 1 257 ? -19.413 5.376 20.948 1.00 97.56 257 TRP A CA 1
ATOM 1993 C C . TRP A 1 257 ? -18.582 4.126 20.642 1.00 97.56 257 TRP A C 1
ATOM 1995 O O . TRP A 1 257 ? -17.916 4.078 19.615 1.00 97.56 257 TRP A O 1
ATOM 2005 N N . LEU A 1 258 ? -18.713 3.056 21.436 1.00 97.69 258 LEU A N 1
ATOM 2006 C CA . LEU A 1 258 ? -17.998 1.788 21.218 1.00 97.69 258 LEU A CA 1
ATOM 2007 C C . LEU A 1 258 ? -18.280 1.151 19.846 1.00 97.69 258 LEU A C 1
ATOM 2009 O O . LEU A 1 258 ? -17.442 0.407 19.337 1.00 97.69 258 LEU A O 1
ATOM 2013 N N . LYS A 1 259 ? -19.455 1.408 19.264 1.00 97.94 259 LYS A N 1
ATOM 2014 C CA . LYS A 1 259 ? -19.882 0.867 17.966 1.00 97.94 259 LYS A CA 1
ATOM 2015 C C . LYS A 1 259 ? -19.605 1.812 16.791 1.00 97.94 259 LYS A C 1
ATOM 2017 O O . LYS A 1 259 ? -19.615 1.359 15.645 1.00 97.94 259 LYS A O 1
ATOM 2022 N N . ASN A 1 260 ? -19.428 3.110 17.043 1.00 97.50 260 ASN A N 1
ATOM 2023 C CA . ASN A 1 260 ? -19.447 4.145 16.010 1.00 97.50 260 ASN A CA 1
ATOM 2024 C C . ASN A 1 260 ? -18.463 5.301 16.277 1.00 97.50 260 ASN A C 1
ATOM 2026 O O . ASN A 1 260 ? -18.847 6.464 16.145 1.00 97.50 260 ASN A O 1
ATOM 2030 N N . ILE A 1 261 ? -17.199 5.019 16.606 1.00 97.44 261 ILE A N 1
ATOM 2031 C CA . ILE A 1 261 ? -16.179 6.076 16.726 1.00 97.44 261 ILE A CA 1
ATOM 2032 C C . ILE A 1 261 ? -15.915 6.655 15.336 1.00 97.44 261 ILE A C 1
ATOM 2034 O O . ILE A 1 261 ? -15.538 5.914 14.430 1.00 97.44 261 ILE A O 1
ATOM 2038 N N . ARG A 1 262 ? -16.131 7.959 15.150 1.00 97.25 262 ARG A N 1
ATOM 2039 C CA . ARG A 1 262 ? -16.043 8.614 13.838 1.00 97.25 262 ARG A CA 1
ATOM 2040 C C . ARG A 1 262 ? -14.756 9.414 13.688 1.00 97.25 262 ARG A C 1
ATOM 2042 O O . ARG A 1 262 ? -14.422 10.213 14.554 1.00 97.25 262 ARG A O 1
ATOM 2049 N N . PHE A 1 263 ? -14.111 9.262 12.539 1.00 98.12 263 PHE A N 1
ATOM 2050 C CA . PHE A 1 263 ? -12.942 10.025 12.114 1.00 98.12 263 PHE A CA 1
ATOM 2051 C C . PHE A 1 263 ? -13.240 10.655 10.758 1.00 98.12 263 PHE A C 1
ATOM 2053 O O . PHE A 1 263 ? -13.477 9.934 9.788 1.00 98.12 263 PHE A O 1
ATOM 2060 N N . GLU A 1 264 ? -13.269 11.985 10.682 1.00 98.31 264 GLU A N 1
ATOM 2061 C CA . GLU A 1 264 ? -13.253 12.656 9.382 1.00 98.31 264 GLU A CA 1
ATOM 2062 C C . GLU A 1 264 ? -11.830 12.546 8.832 1.00 98.31 264 GLU A C 1
ATOM 2064 O O . GLU A 1 264 ? -10.867 12.530 9.602 1.00 98.31 264 GLU A O 1
ATOM 2069 N N . ILE A 1 265 ? -11.687 12.418 7.518 1.00 98.44 265 ILE A N 1
ATOM 2070 C CA . ILE A 1 265 ? -10.379 12.264 6.878 1.00 98.44 265 ILE A CA 1
ATOM 2071 C C . ILE A 1 265 ? -10.098 13.500 6.031 1.00 98.44 265 ILE A C 1
ATOM 2073 O O . ILE A 1 265 ? -10.911 13.864 5.182 1.00 98.44 265 ILE A O 1
ATOM 2077 N N . ASP A 1 266 ? -8.956 14.140 6.282 1.00 96.94 266 ASP A N 1
ATOM 2078 C CA . ASP A 1 266 ? -8.517 15.373 5.611 1.00 96.94 266 ASP A CA 1
ATOM 2079 C C . ASP A 1 266 ? -7.293 15.170 4.708 1.00 96.94 266 ASP A C 1
ATOM 2081 O O . ASP A 1 266 ? -6.939 16.059 3.935 1.00 96.94 266 ASP A O 1
ATOM 2085 N N . GLY A 1 267 ? -6.660 14.000 4.771 1.00 96.69 267 GLY A N 1
ATOM 2086 C CA . GLY A 1 267 ? -5.441 13.731 4.029 1.00 96.69 267 GLY A CA 1
ATOM 2087 C C . GLY A 1 267 ? -5.013 12.273 4.075 1.00 96.69 267 GLY A C 1
ATOM 2088 O O . GLY A 1 267 ? -5.690 11.397 4.622 1.00 96.69 267 GLY A O 1
ATOM 2089 N N . HIS A 1 268 ? -3.876 12.016 3.444 1.00 96.56 268 HIS A N 1
ATOM 2090 C CA . HIS A 1 268 ? -3.286 10.696 3.310 1.00 96.56 268 HIS A CA 1
ATOM 2091 C C . HIS A 1 268 ? -1.760 10.786 3.248 1.00 96.56 268 HIS A C 1
ATOM 2093 O O . HIS A 1 268 ? -1.190 11.861 3.046 1.00 96.56 268 HIS A O 1
ATOM 2099 N N . GLY A 1 269 ? -1.113 9.636 3.392 1.00 93.44 269 GLY A N 1
ATOM 2100 C CA . GLY A 1 269 ? 0.325 9.469 3.246 1.00 93.44 269 GLY A CA 1
ATOM 2101 C C . GLY A 1 269 ? 0.907 9.983 1.938 1.00 93.44 269 GLY A C 1
ATOM 2102 O O . GLY A 1 269 ? 0.253 9.945 0.892 1.00 93.44 269 GLY A O 1
ATOM 2103 N N . SER A 1 270 ? 2.164 10.424 1.988 1.00 93.06 270 SER A N 1
ATOM 2104 C CA . SER A 1 270 ? 2.919 10.802 0.794 1.00 93.06 270 SER A CA 1
ATOM 2105 C C . SER A 1 270 ? 3.422 9.571 0.027 1.00 93.06 270 SER A C 1
ATOM 2107 O O . SER A 1 270 ? 3.271 8.422 0.444 1.00 93.06 270 SER A O 1
ATOM 2109 N N . TRP A 1 271 ? 4.087 9.821 -1.101 1.00 93.56 271 TRP A N 1
ATOM 2110 C CA . TRP A 1 271 ? 4.801 8.795 -1.862 1.00 93.56 271 TRP A CA 1
ATOM 2111 C C . TRP A 1 271 ? 5.895 8.077 -1.060 1.00 93.56 271 TRP A C 1
ATOM 2113 O O . TRP A 1 271 ? 6.208 6.934 -1.379 1.00 93.56 271 TRP A O 1
ATOM 2123 N N . ASP A 1 272 ? 6.438 8.705 -0.012 1.00 90.94 272 ASP A N 1
ATOM 2124 C CA . ASP A 1 272 ? 7.492 8.118 0.828 1.00 90.94 272 ASP A CA 1
ATOM 2125 C C . ASP A 1 272 ? 6.998 6.958 1.695 1.00 90.94 272 ASP A C 1
ATOM 2127 O O . ASP A 1 272 ? 7.809 6.157 2.146 1.00 90.94 272 ASP A O 1
ATOM 2131 N N . GLU A 1 273 ? 5.690 6.865 1.938 1.00 89.12 273 GLU A N 1
ATOM 2132 C CA . GLU A 1 273 ? 5.085 5.772 2.707 1.00 89.12 273 GLU A CA 1
ATOM 2133 C C . GLU A 1 273 ? 4.160 4.876 1.877 1.00 89.12 273 GLU A C 1
ATOM 2135 O O . GLU A 1 273 ? 3.722 3.833 2.362 1.00 89.12 273 GLU A O 1
ATOM 2140 N N . ALA A 1 274 ? 3.857 5.261 0.635 1.00 91.69 274 ALA A N 1
ATOM 2141 C CA . ALA A 1 274 ? 3.027 4.466 -0.257 1.00 91.69 274 ALA A CA 1
ATOM 2142 C C . ALA A 1 274 ? 3.681 3.111 -0.543 1.00 91.69 274 ALA A C 1
ATOM 2144 O O . ALA A 1 274 ? 4.830 3.051 -0.978 1.00 91.69 274 ALA A O 1
ATOM 2145 N N . ILE A 1 275 ? 2.930 2.026 -0.332 1.00 91.12 275 ILE A N 1
ATOM 2146 C CA . ILE A 1 275 ? 3.407 0.670 -0.639 1.00 91.12 275 ILE A CA 1
ATOM 2147 C C . ILE A 1 275 ? 3.401 0.450 -2.153 1.00 91.12 275 ILE A C 1
ATOM 2149 O O . ILE A 1 275 ? 4.284 -0.226 -2.674 1.00 91.12 275 ILE A O 1
ATOM 2153 N N . ILE A 1 276 ? 2.417 1.024 -2.854 1.00 92.50 276 ILE A N 1
ATOM 2154 C CA . ILE A 1 276 ? 2.312 0.951 -4.312 1.00 92.50 276 ILE A CA 1
ATOM 2155 C C . ILE A 1 276 ? 1.855 2.278 -4.921 1.00 92.50 276 ILE A C 1
ATOM 2157 O O . ILE A 1 276 ? 1.288 3.153 -4.261 1.00 92.50 276 ILE A O 1
ATOM 2161 N N . THR A 1 277 ? 2.048 2.375 -6.225 1.00 93.94 277 THR A N 1
ATOM 2162 C CA . THR A 1 277 ? 1.512 3.389 -7.120 1.00 93.94 277 THR A CA 1
ATOM 2163 C C . THR A 1 277 ? 0.194 2.888 -7.696 1.00 93.94 277 THR A C 1
ATOM 2165 O O . THR A 1 277 ? 0.140 1.825 -8.303 1.00 93.94 277 THR A O 1
ATOM 2168 N N . ASN A 1 278 ? -0.884 3.645 -7.504 1.00 91.94 278 ASN A N 1
ATOM 2169 C CA . ASN A 1 278 ? -2.143 3.420 -8.209 1.00 91.94 278 ASN A CA 1
ATOM 2170 C C . ASN A 1 278 ? -2.137 4.221 -9.511 1.00 91.94 278 ASN A C 1
ATOM 2172 O O . ASN A 1 278 ? -1.755 5.396 -9.527 1.00 91.94 278 ASN A O 1
ATOM 2176 N N . GLY A 1 279 ? -2.587 3.581 -10.583 1.00 92.88 279 GLY A N 1
ATOM 2177 C CA . GLY A 1 279 ? -2.489 4.093 -11.934 1.00 92.88 279 GLY A CA 1
ATOM 2178 C C . GLY A 1 279 ? -1.284 3.521 -12.671 1.00 92.88 279 GLY A C 1
ATOM 2179 O O . GLY A 1 279 ? -0.471 2.794 -12.112 1.00 92.88 279 GLY A O 1
ATOM 2180 N N . GLY A 1 280 ? -1.152 3.867 -13.944 1.00 96.44 280 GLY A N 1
ATOM 2181 C CA . GLY A 1 280 ? 0.007 3.483 -14.735 1.00 96.44 280 GLY A CA 1
ATOM 2182 C C . GLY A 1 280 ? -0.255 3.587 -16.227 1.00 96.44 280 GLY A C 1
ATOM 2183 O O . GLY A 1 280 ? -1.219 4.228 -16.653 1.00 96.44 280 GLY A O 1
ATOM 2184 N N . ILE A 1 281 ? 0.599 2.946 -17.020 1.00 98.12 281 ILE A N 1
ATOM 2185 C CA . ILE A 1 281 ? 0.464 2.857 -18.475 1.00 98.12 281 ILE A CA 1
ATOM 2186 C C . ILE A 1 281 ? -0.821 2.114 -18.837 1.00 98.12 281 ILE A C 1
ATOM 2188 O O . ILE A 1 281 ? -1.182 1.104 -18.222 1.00 98.12 281 ILE A O 1
ATOM 2192 N N . ASN A 1 282 ? -1.522 2.636 -19.839 1.00 97.50 282 ASN A N 1
ATOM 2193 C CA . ASN A 1 282 ? -2.790 2.106 -20.304 1.00 97.50 282 ASN A CA 1
ATOM 2194 C C . ASN A 1 282 ? -2.630 0.688 -20.875 1.00 97.50 282 ASN A C 1
ATOM 2196 O O . ASN A 1 282 ? -1.957 0.468 -21.878 1.00 97.50 282 ASN A O 1
ATOM 2200 N N . LEU A 1 283 ? -3.318 -0.281 -20.270 1.00 97.19 283 LEU A N 1
ATOM 2201 C CA . LEU A 1 283 ? -3.207 -1.696 -20.637 1.00 97.19 283 LEU A CA 1
ATOM 2202 C C . LEU A 1 283 ? -3.650 -1.996 -22.074 1.00 97.19 283 LEU A C 1
ATOM 2204 O O . LEU A 1 283 ? -3.209 -2.985 -22.651 1.00 97.19 283 LEU A O 1
ATOM 2208 N N . LYS A 1 284 ? -4.495 -1.146 -22.675 1.00 97.81 284 LYS A N 1
ATOM 2209 C CA . LYS A 1 284 ? -4.907 -1.293 -24.081 1.00 97.81 284 LYS A CA 1
ATOM 2210 C C . LYS A 1 284 ? -3.758 -1.085 -25.065 1.00 97.81 284 LYS A C 1
ATOM 2212 O O . LYS A 1 284 ? -3.871 -1.511 -26.208 1.00 97.81 284 LYS A O 1
ATOM 2217 N N . GLU A 1 285 ? -2.674 -0.454 -24.628 1.00 98.38 285 GLU A N 1
ATOM 2218 C CA . GLU A 1 285 ? -1.475 -0.196 -25.426 1.00 98.38 285 GLU A CA 1
ATOM 2219 C C . GLU A 1 285 ? -0.438 -1.316 -25.293 1.00 98.38 285 GLU A C 1
ATOM 2221 O O . GLU A 1 285 ? 0.634 -1.224 -25.883 1.00 98.38 285 GLU A O 1
ATOM 2226 N N . ILE A 1 286 ? -0.750 -2.378 -24.544 1.00 98.44 286 ILE A N 1
ATOM 2227 C CA . ILE A 1 286 ? 0.146 -3.503 -24.276 1.00 98.44 286 ILE A CA 1
ATOM 2228 C C . ILE A 1 286 ? -0.483 -4.787 -24.814 1.00 98.44 286 ILE A C 1
ATOM 2230 O O . ILE A 1 286 ? -1.697 -5.005 -24.746 1.00 98.44 286 ILE A O 1
ATOM 2234 N N . ASN A 1 287 ? 0.332 -5.665 -25.385 1.00 98.31 287 ASN A N 1
ATOM 2235 C CA . ASN A 1 287 ? -0.089 -7.010 -25.734 1.00 98.31 287 ASN A CA 1
ATOM 2236 C C . ASN A 1 287 ? -0.017 -7.906 -24.482 1.00 98.31 287 ASN A C 1
ATOM 2238 O O . ASN A 1 287 ? 1.080 -8.207 -24.013 1.00 98.31 287 ASN A O 1
ATOM 2242 N N . PRO A 1 288 ? -1.148 -8.396 -23.940 1.00 97.25 288 PRO A N 1
ATOM 2243 C CA . PRO A 1 288 ? -1.147 -9.168 -22.697 1.00 97.25 288 PRO A CA 1
ATOM 2244 C C . PRO A 1 288 ? -0.478 -10.545 -22.828 1.00 97.25 288 PRO A C 1
ATOM 2246 O O . PRO A 1 288 ? -0.184 -11.171 -21.815 1.00 97.25 288 PRO A O 1
ATOM 2249 N N . ARG A 1 289 ? -0.243 -11.036 -24.054 1.00 97.50 289 ARG A N 1
ATOM 2250 C CA . ARG A 1 289 ? 0.425 -12.323 -24.297 1.00 97.50 289 ARG A CA 1
ATOM 2251 C C . ARG A 1 289 ? 1.942 -12.213 -24.375 1.00 97.50 289 ARG A C 1
ATOM 2253 O O . ARG A 1 289 ? 2.602 -13.232 -24.235 1.00 97.50 289 ARG A O 1
ATOM 2260 N N . THR A 1 290 ? 2.481 -11.017 -24.604 1.00 98.06 290 THR A N 1
ATOM 2261 C CA . THR A 1 290 ? 3.926 -10.817 -24.799 1.00 98.06 290 THR A CA 1
ATOM 2262 C C . THR A 1 290 ? 4.527 -9.746 -23.897 1.00 98.06 290 THR A C 1
ATOM 2264 O O . THR A 1 290 ? 5.738 -9.720 -23.718 1.00 98.06 290 THR A O 1
ATOM 2267 N N . MET A 1 291 ? 3.694 -8.885 -23.303 1.00 98.50 291 MET A N 1
ATOM 2268 C CA . MET A 1 291 ? 4.072 -7.627 -22.640 1.00 98.50 291 MET A CA 1
ATOM 2269 C C . MET A 1 291 ? 4.675 -6.574 -23.584 1.00 98.50 291 MET A C 1
ATOM 2271 O O . MET A 1 291 ? 5.195 -5.560 -23.123 1.00 98.50 291 MET A O 1
ATOM 2275 N N . GLU A 1 292 ? 4.602 -6.795 -24.896 1.00 98.69 292 GLU A N 1
ATOM 2276 C CA . GLU A 1 292 ? 5.095 -5.856 -25.902 1.00 98.69 292 GLU A CA 1
ATOM 2277 C C . GLU A 1 292 ? 4.150 -4.658 -26.056 1.00 98.69 292 GLU A C 1
ATOM 2279 O O . GLU A 1 292 ? 2.924 -4.791 -25.968 1.00 98.69 292 GLU A O 1
ATOM 2284 N N . SER A 1 293 ? 4.721 -3.484 -26.299 1.00 98.69 293 SER A N 1
ATOM 2285 C CA . SER A 1 293 ? 4.001 -2.283 -26.689 1.00 98.69 293 SER A CA 1
ATOM 2286 C C . SER A 1 293 ? 3.325 -2.490 -28.041 1.00 98.69 293 SER A C 1
ATOM 2288 O O . SER A 1 293 ? 3.897 -3.023 -28.984 1.00 98.69 293 SER A O 1
ATOM 2290 N N . ARG A 1 294 ? 2.083 -2.024 -28.148 1.00 98.62 294 ARG A N 1
ATOM 2291 C CA . ARG A 1 294 ? 1.346 -1.946 -29.416 1.00 98.62 294 ARG A CA 1
ATOM 2292 C C . ARG A 1 294 ? 1.699 -0.696 -30.225 1.00 98.62 294 ARG A C 1
ATOM 2294 O O . ARG A 1 294 ? 1.206 -0.556 -31.338 1.00 98.62 294 ARG A O 1
ATOM 2301 N N . LEU A 1 295 ? 2.476 0.222 -29.648 1.00 98.44 295 LEU A N 1
ATOM 2302 C CA . LEU A 1 295 ? 2.853 1.498 -30.260 1.00 98.44 295 LEU A CA 1
ATOM 2303 C C . LEU A 1 295 ? 4.283 1.474 -30.808 1.00 98.44 295 LEU A C 1
ATOM 2305 O O . LEU A 1 295 ? 4.556 2.110 -31.820 1.00 98.44 295 LEU A O 1
ATOM 2309 N N . VAL A 1 296 ? 5.186 0.756 -30.136 1.00 98.56 296 VAL A N 1
ATOM 2310 C CA . VAL A 1 296 ? 6.602 0.657 -30.501 1.00 98.56 296 VAL A CA 1
ATOM 2311 C C . VAL A 1 296 ? 7.004 -0.810 -30.510 1.00 98.56 296 VAL A C 1
ATOM 2313 O O . VAL A 1 296 ? 7.012 -1.458 -29.462 1.00 98.56 296 VAL A O 1
ATOM 2316 N N . SER A 1 297 ? 7.369 -1.328 -31.679 1.00 98.44 297 SER A N 1
ATOM 2317 C CA . SER A 1 297 ? 7.828 -2.712 -31.819 1.00 98.44 297 SER A CA 1
ATOM 2318 C C . SER A 1 297 ? 9.091 -2.950 -30.989 1.00 98.44 297 SER A C 1
ATOM 2320 O O . SER A 1 297 ? 9.904 -2.040 -30.805 1.00 98.44 297 SER A O 1
ATOM 2322 N N . ASN A 1 298 ? 9.288 -4.173 -30.494 1.00 98.44 298 ASN A N 1
ATOM 2323 C CA . ASN A 1 298 ? 10.447 -4.572 -29.688 1.00 98.44 298 ASN A CA 1
ATOM 2324 C C . ASN A 1 298 ? 10.609 -3.846 -28.335 1.00 98.44 298 ASN A C 1
ATOM 2326 O O . ASN A 1 298 ? 11.625 -4.025 -27.651 1.00 98.44 298 ASN A O 1
ATOM 2330 N N . LEU A 1 299 ? 9.621 -3.053 -27.919 1.00 98.75 299 LEU A N 1
ATOM 2331 C CA . LEU A 1 299 ? 9.562 -2.435 -26.599 1.00 98.75 299 LEU A CA 1
ATOM 2332 C C . LEU A 1 299 ? 8.602 -3.220 -25.707 1.00 98.75 299 LEU A C 1
ATOM 2334 O O . LEU A 1 299 ? 7.437 -3.373 -26.044 1.00 98.75 299 LEU A O 1
ATOM 2338 N N . TYR A 1 300 ? 9.053 -3.655 -24.537 1.00 98.81 300 TYR A N 1
ATOM 2339 C CA . TYR A 1 300 ? 8.251 -4.417 -23.581 1.00 98.81 300 TYR A CA 1
ATOM 2340 C C . TYR A 1 300 ? 8.138 -3.651 -22.268 1.00 98.81 300 TYR A C 1
ATOM 2342 O O . TYR A 1 300 ? 9.083 -2.977 -21.859 1.00 98.81 300 TYR A O 1
ATOM 2350 N N . ILE A 1 301 ? 6.998 -3.751 -21.588 1.00 98.69 301 ILE A N 1
ATOM 2351 C CA . ILE A 1 301 ? 6.739 -3.022 -20.339 1.00 98.69 301 ILE A CA 1
ATOM 2352 C C . ILE A 1 301 ? 6.218 -4.007 -19.297 1.00 98.69 301 ILE A C 1
ATOM 2354 O O . ILE A 1 301 ? 5.288 -4.764 -19.564 1.00 98.69 301 ILE A O 1
ATOM 2358 N N . ALA A 1 302 ? 6.814 -4.003 -18.107 1.00 98.00 302 ALA A N 1
ATOM 2359 C CA . ALA A 1 302 ? 6.464 -4.936 -17.042 1.00 98.00 302 ALA A CA 1
ATOM 2360 C C . ALA A 1 302 ? 6.497 -4.283 -15.654 1.00 98.00 302 ALA A C 1
ATOM 2362 O O . ALA A 1 302 ? 7.095 -3.226 -15.439 1.00 98.00 302 ALA A O 1
ATOM 2363 N N . GLY A 1 303 ? 5.875 -4.963 -14.690 1.00 96.62 303 GLY A N 1
ATOM 2364 C CA . GLY A 1 303 ? 5.841 -4.527 -13.297 1.00 96.62 303 GLY A CA 1
ATOM 2365 C C . GLY A 1 303 ? 4.864 -3.380 -13.054 1.00 96.62 303 GLY A C 1
ATOM 2366 O O . GLY A 1 303 ? 3.890 -3.199 -13.780 1.00 96.62 303 GLY A O 1
ATOM 2367 N N . GLU A 1 304 ? 5.150 -2.599 -12.017 1.00 96.62 304 GLU A N 1
ATOM 2368 C CA . GLU A 1 304 ? 4.297 -1.520 -11.494 1.00 96.62 304 GLU A CA 1
ATOM 2369 C C . GLU A 1 304 ? 4.182 -0.293 -12.426 1.00 96.62 304 GLU A C 1
ATOM 2371 O O . GLU A 1 304 ? 3.505 0.680 -12.116 1.00 96.62 304 GLU A O 1
ATOM 2376 N N . LEU A 1 305 ? 4.836 -0.320 -13.592 1.00 97.00 305 LEU A N 1
ATOM 2377 C CA . LEU A 1 305 ? 4.596 0.668 -14.647 1.00 97.00 305 LEU A CA 1
ATOM 2378 C C . LEU A 1 305 ? 3.219 0.503 -15.286 1.00 97.00 305 LEU A C 1
ATOM 2380 O O . LEU A 1 305 ? 2.661 1.464 -15.811 1.00 97.00 305 LEU A O 1
ATOM 2384 N N . LEU A 1 306 ? 2.683 -0.713 -15.309 1.00 96.94 306 LEU A N 1
ATOM 2385 C CA . LEU A 1 306 ? 1.369 -0.967 -15.878 1.00 96.94 306 LEU A CA 1
ATOM 2386 C C . LEU A 1 306 ? 0.284 -0.543 -14.894 1.00 96.94 306 LEU A C 1
ATOM 2388 O O . LEU A 1 306 ? 0.464 -0.661 -13.687 1.00 96.94 306 LEU A O 1
ATOM 2392 N N . ASN A 1 307 ? -0.855 -0.079 -15.413 1.00 93.81 307 ASN A N 1
ATOM 2393 C CA . ASN A 1 307 ? -2.028 0.261 -14.605 1.00 93.81 307 ASN A CA 1
ATOM 2394 C C . ASN A 1 307 ? -2.711 -1.003 -14.040 1.00 93.81 307 ASN A C 1
ATOM 2396 O O . ASN A 1 307 ? -3.819 -1.368 -14.436 1.00 93.81 307 ASN A O 1
ATOM 2400 N N . LEU A 1 308 ? -1.996 -1.710 -13.169 1.00 88.00 308 LEU A N 1
ATOM 2401 C CA . LEU A 1 308 ? -2.386 -2.935 -12.493 1.00 88.00 308 LEU A CA 1
ATOM 2402 C C . LEU A 1 308 ? -1.925 -2.837 -11.044 1.00 88.00 308 LEU A C 1
ATOM 2404 O O . LEU A 1 308 ? -0.731 -2.865 -10.760 1.00 88.00 308 LEU A O 1
ATOM 2408 N N . GLN A 1 309 ? -2.889 -2.797 -10.131 1.00 83.50 309 GLN A N 1
ATOM 2409 C CA . GLN A 1 309 ? -2.630 -2.880 -8.702 1.00 83.50 309 GLN A CA 1
ATOM 2410 C C . GLN A 1 309 ? -3.425 -4.009 -8.062 1.00 83.50 309 GLN A C 1
ATOM 2412 O O . GLN A 1 309 ? -4.518 -4.368 -8.505 1.00 83.50 309 GLN A O 1
ATOM 2417 N N . ALA A 1 310 ? -2.891 -4.519 -6.963 1.00 84.19 310 ALA A N 1
ATOM 2418 C CA . ALA A 1 310 ? -3.564 -5.474 -6.107 1.00 84.19 310 ALA A CA 1
ATOM 2419 C C . ALA A 1 310 ? -3.452 -5.065 -4.634 1.00 84.19 310 ALA A C 1
ATOM 2421 O O . ALA A 1 310 ? -2.687 -4.169 -4.264 1.00 84.19 310 ALA A O 1
ATOM 2422 N N . ALA A 1 311 ? -4.216 -5.748 -3.783 1.00 80.69 311 ALA A N 1
ATOM 2423 C CA . ALA A 1 311 ? -4.108 -5.608 -2.337 1.00 80.69 311 ALA A CA 1
ATOM 2424 C C . ALA A 1 311 ? -2.700 -5.985 -1.827 1.00 80.69 311 ALA A C 1
ATOM 2426 O O . ALA A 1 311 ? -1.880 -6.582 -2.536 1.00 80.69 311 ALA A O 1
ATOM 2427 N N . THR A 1 312 ? -2.419 -5.663 -0.563 1.00 81.88 312 THR A N 1
ATOM 2428 C CA . THR A 1 312 ? -1.241 -6.196 0.135 1.00 81.88 312 THR A CA 1
ATOM 2429 C C . THR A 1 312 ? -1.313 -7.728 0.239 1.00 81.88 312 THR A C 1
ATOM 2431 O O . THR A 1 312 ? -2.362 -8.336 0.038 1.00 81.88 312 THR A O 1
ATOM 2434 N N . GLY A 1 313 ? -0.183 -8.373 0.550 1.00 83.81 313 GLY A N 1
ATOM 2435 C CA . GLY A 1 313 ? -0.120 -9.835 0.710 1.00 83.81 313 GLY A CA 1
ATOM 2436 C C . GLY A 1 313 ? 0.594 -10.588 -0.415 1.00 83.81 313 GLY A C 1
ATOM 2437 O O . GLY A 1 313 ? 0.410 -11.789 -0.550 1.00 83.81 313 GLY A O 1
ATOM 2438 N N . GLY A 1 314 ? 1.423 -9.900 -1.206 1.00 89.44 314 GLY A N 1
ATOM 2439 C CA . GLY A 1 314 ? 2.303 -10.522 -2.206 1.00 89.44 314 GLY A CA 1
ATOM 2440 C C . GLY A 1 314 ? 1.791 -10.463 -3.647 1.00 89.44 314 GLY A C 1
ATOM 2441 O O . GLY A 1 314 ? 2.552 -10.733 -4.570 1.00 89.44 314 GLY A O 1
ATOM 2442 N N . TYR A 1 315 ? 0.550 -10.028 -3.874 1.00 91.44 315 TYR A N 1
ATOM 2443 C CA . TYR A 1 315 ? -0.052 -9.969 -5.211 1.00 91.44 315 TYR A CA 1
ATOM 2444 C C . TYR A 1 315 ? 0.689 -9.039 -6.185 1.00 91.44 315 TYR A C 1
ATOM 2446 O O . TYR A 1 315 ? 0.921 -9.418 -7.330 1.00 91.44 315 TYR A O 1
ATOM 2454 N N . ASN A 1 316 ? 1.114 -7.853 -5.734 1.00 92.69 316 ASN A N 1
ATOM 2455 C CA . ASN A 1 316 ? 1.874 -6.918 -6.577 1.00 92.69 316 ASN A CA 1
ATOM 2456 C C . ASN A 1 316 ? 3.242 -7.498 -6.987 1.00 92.69 316 ASN A C 1
ATOM 2458 O O . ASN A 1 316 ? 3.644 -7.378 -8.143 1.00 92.69 316 ASN A O 1
ATOM 2462 N N . LEU A 1 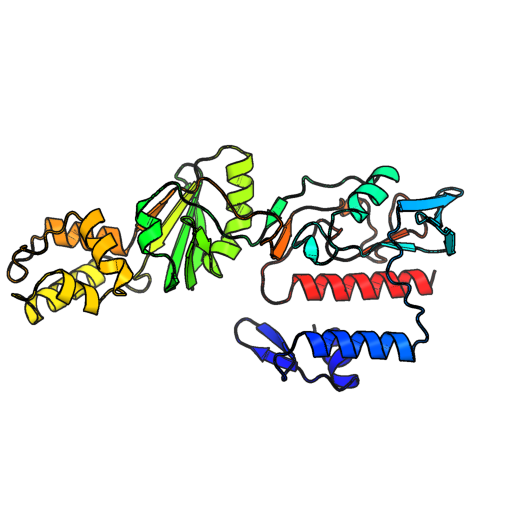317 ? 3.921 -8.208 -6.076 1.00 94.12 317 LEU A N 1
ATOM 2463 C CA . LEU A 1 317 ? 5.165 -8.921 -6.391 1.00 94.12 317 LEU A CA 1
ATOM 2464 C C . LEU A 1 317 ? 4.913 -10.061 -7.378 1.00 94.12 317 LEU A C 1
ATOM 2466 O O . LEU A 1 317 ? 5.625 -10.178 -8.371 1.00 94.12 317 LEU A O 1
ATOM 2470 N N . GLN A 1 318 ? 3.874 -10.869 -7.154 1.00 95.44 318 GLN A N 1
ATOM 2471 C CA . GLN A 1 318 ? 3.497 -11.944 -8.071 1.00 95.44 318 GLN A CA 1
ATOM 2472 C C . GLN A 1 318 ? 3.225 -11.410 -9.482 1.00 95.44 318 GLN A C 1
ATOM 2474 O O . GLN A 1 318 ? 3.684 -12.002 -10.463 1.00 95.44 318 GLN A O 1
ATOM 2479 N N . ALA A 1 319 ? 2.511 -10.288 -9.595 1.00 95.19 319 ALA A N 1
ATOM 2480 C CA . ALA A 1 319 ? 2.265 -9.626 -10.868 1.00 95.19 319 ALA A CA 1
ATOM 2481 C C . ALA A 1 319 ? 3.588 -9.190 -11.521 1.00 95.19 319 ALA A C 1
ATOM 2483 O O . ALA A 1 319 ? 3.831 -9.524 -12.681 1.00 95.19 319 ALA A O 1
ATOM 2484 N N . ALA A 1 320 ? 4.484 -8.538 -10.771 1.00 96.31 320 ALA A N 1
ATOM 2485 C CA . ALA A 1 320 ? 5.794 -8.122 -11.271 1.00 96.31 320 ALA A CA 1
ATOM 2486 C C . ALA A 1 320 ? 6.638 -9.305 -11.784 1.00 96.31 320 ALA A C 1
ATOM 2488 O O . ALA A 1 320 ? 7.136 -9.248 -12.909 1.00 96.31 320 ALA A O 1
ATOM 2489 N N . PHE A 1 321 ? 6.735 -10.402 -11.024 1.00 96.88 321 PHE A N 1
ATOM 2490 C CA . PHE A 1 321 ? 7.459 -11.608 -11.447 1.00 96.88 321 PHE A CA 1
ATOM 2491 C C . PHE A 1 321 ? 6.851 -12.249 -12.697 1.00 96.88 321 PHE A C 1
ATOM 2493 O O . PHE A 1 321 ? 7.575 -12.631 -13.617 1.00 96.88 321 PHE A O 1
ATOM 2500 N N . SER A 1 322 ? 5.522 -12.350 -12.751 1.00 97.06 322 SER A N 1
ATOM 2501 C CA . SER A 1 322 ? 4.821 -12.983 -13.873 1.00 97.06 322 SER A CA 1
ATOM 2502 C C . SER A 1 322 ? 5.003 -12.181 -15.163 1.00 97.06 322 SER A C 1
ATOM 2504 O O . SER A 1 322 ? 5.355 -12.746 -16.199 1.00 97.06 322 SER A O 1
ATOM 2506 N N . MET A 1 323 ? 4.834 -10.857 -15.088 1.00 97.75 323 MET A N 1
ATOM 2507 C CA . MET A 1 323 ? 5.019 -9.951 -16.223 1.00 97.75 323 MET A CA 1
ATOM 2508 C C . MET A 1 323 ? 6.482 -9.890 -16.664 1.00 97.75 323 MET A C 1
ATOM 2510 O O . MET A 1 323 ? 6.759 -9.985 -17.856 1.00 97.75 323 MET A O 1
ATOM 2514 N N . GLY A 1 324 ? 7.427 -9.808 -15.721 1.00 97.88 324 GLY A N 1
ATOM 2515 C CA . GLY A 1 324 ? 8.859 -9.816 -16.024 1.00 97.88 324 GLY A CA 1
ATOM 2516 C C . GLY A 1 324 ? 9.296 -11.096 -16.741 1.00 97.88 324 GLY A C 1
ATOM 2517 O O . GLY A 1 324 ? 9.973 -11.030 -17.767 1.00 97.88 324 GLY A O 1
ATOM 2518 N N . ARG A 1 325 ? 8.839 -12.266 -16.268 1.00 97.69 325 ARG A N 1
ATOM 2519 C CA . ARG A 1 325 ? 9.095 -13.557 -16.929 1.00 97.69 325 ARG A CA 1
ATOM 2520 C C . ARG A 1 325 ? 8.524 -13.589 -18.347 1.00 97.69 325 ARG A C 1
ATOM 2522 O O . ARG A 1 325 ? 9.204 -14.056 -19.259 1.00 97.69 325 ARG A O 1
ATOM 2529 N N . LEU A 1 326 ? 7.287 -13.129 -18.536 1.00 98.12 326 LEU A N 1
ATOM 2530 C CA . LEU A 1 326 ? 6.633 -13.142 -19.845 1.00 98.12 326 LEU A CA 1
ATOM 2531 C C . LEU A 1 326 ? 7.311 -12.193 -20.839 1.00 98.12 326 LEU A C 1
ATOM 2533 O O . LEU A 1 326 ? 7.578 -12.601 -21.969 1.00 98.12 326 LEU A O 1
ATOM 2537 N N . ALA A 1 327 ? 7.645 -10.975 -20.404 1.00 98.38 327 ALA A N 1
ATOM 2538 C CA . ALA A 1 327 ? 8.387 -10.003 -21.202 1.00 98.38 327 ALA A CA 1
ATOM 2539 C C . ALA A 1 327 ? 9.758 -10.558 -21.613 1.00 98.38 327 ALA A C 1
ATOM 2541 O O . ALA A 1 327 ? 10.099 -10.543 -22.791 1.00 98.38 327 ALA A O 1
ATOM 2542 N N . GLY A 1 328 ? 10.511 -11.126 -20.661 1.00 97.69 328 GLY A N 1
ATOM 2543 C CA . GLY A 1 328 ? 11.823 -11.720 -20.924 1.00 97.69 328 GLY A CA 1
ATOM 2544 C C . GLY A 1 328 ? 11.767 -12.872 -21.928 1.00 97.69 328 GLY A C 1
ATOM 2545 O O . GLY A 1 328 ? 12.553 -12.905 -22.871 1.00 97.69 328 GLY A O 1
ATOM 2546 N N . ARG A 1 329 ? 10.801 -13.791 -21.778 1.00 97.44 329 ARG A N 1
ATOM 2547 C CA . ARG A 1 329 ? 10.613 -14.897 -22.733 1.00 97.44 329 ARG A CA 1
ATOM 2548 C C . ARG A 1 329 ? 10.240 -14.395 -24.123 1.00 97.44 329 ARG A C 1
ATOM 2550 O O . ARG A 1 329 ? 10.831 -14.847 -25.092 1.00 97.44 329 ARG A O 1
ATOM 2557 N N . SER A 1 330 ? 9.299 -13.460 -24.210 1.00 98.00 330 SER A N 1
ATOM 2558 C CA . SER A 1 330 ? 8.812 -12.941 -25.494 1.00 98.00 330 SER A CA 1
ATOM 2559 C C . SER A 1 330 ? 9.900 -12.164 -26.234 1.00 98.00 330 SER A C 1
ATOM 2561 O O . SER A 1 330 ? 10.092 -12.353 -27.435 1.00 98.00 330 SER A O 1
ATOM 2563 N N . ALA A 1 331 ? 10.683 -11.369 -25.499 1.00 96.94 331 ALA A N 1
ATOM 2564 C CA . ALA A 1 331 ? 11.837 -10.679 -26.049 1.00 96.94 331 ALA A CA 1
ATOM 2565 C C . ALA A 1 331 ? 12.913 -11.658 -26.551 1.00 96.94 331 ALA A C 1
ATOM 2567 O O . ALA A 1 331 ? 13.570 -11.376 -27.545 1.00 96.94 331 ALA A O 1
ATOM 2568 N N . ALA A 1 332 ? 13.079 -12.826 -25.930 1.00 93.88 332 ALA A N 1
ATOM 2569 C CA . ALA A 1 332 ? 14.060 -13.815 -26.377 1.00 93.88 332 ALA A CA 1
ATOM 2570 C C . ALA A 1 332 ? 13.619 -14.636 -27.606 1.00 93.88 332 ALA A C 1
ATOM 2572 O O . ALA A 1 332 ? 14.481 -15.128 -28.325 1.00 93.88 332 ALA A O 1
ATOM 2573 N N . THR A 1 333 ? 12.312 -14.827 -27.829 1.00 81.00 333 THR A N 1
ATOM 2574 C CA . THR A 1 333 ? 11.796 -15.761 -28.854 1.00 81.00 333 THR A CA 1
ATOM 2575 C C . THR A 1 333 ? 11.347 -15.126 -30.167 1.00 81.00 333 THR A C 1
ATOM 2577 O O . THR A 1 333 ? 11.200 -15.852 -31.146 1.00 81.00 333 THR A O 1
ATOM 2580 N N . GLY A 1 334 ? 11.047 -13.824 -30.183 1.00 56.34 334 GLY A N 1
ATOM 2581 C CA . GLY A 1 334 ? 10.779 -13.090 -31.434 1.00 56.34 334 GLY A CA 1
ATOM 2582 C C . GLY A 1 334 ? 12.049 -12.635 -32.134 1.00 56.34 334 GLY A C 1
ATOM 2583 O O . GLY A 1 334 ? 11.910 -11.876 -33.103 1.00 56.34 334 GLY A O 1
#

Radius of gyration: 26.01 Å; Cα contacts (8 Å, |Δi|>4): 621; chains: 1; bounding box: 57×42×81 Å

Solvent-accessible surface area (backbone atoms only — not comparable to full-atom values): 18062 Å² total; per-residue (Å²): 114,61,72,60,51,54,55,36,42,78,65,76,46,55,69,39,83,46,85,91,79,22,77,42,48,65,86,74,45,72,64,57,58,52,51,50,53,52,51,53,36,53,78,68,68,56,86,83,77,78,97,62,67,73,76,41,72,40,67,54,98,60,23,29,42,26,39,30,34,94,88,52,73,49,75,36,74,55,46,77,49,65,57,36,27,44,27,32,40,92,79,64,14,68,36,58,52,59,58,51,42,42,77,70,70,49,56,61,52,80,74,41,58,17,49,18,38,35,26,34,79,55,68,76,47,47,69,36,42,77,44,75,45,70,66,25,30,43,33,35,25,50,74,86,40,80,76,50,74,35,72,34,35,42,28,28,34,71,92,21,25,40,24,43,66,38,39,21,69,50,26,44,63,48,52,57,35,51,78,66,74,45,54,38,36,41,31,37,15,67,50,64,93,46,56,67,70,60,46,46,54,50,51,49,53,53,32,66,76,48,39,72,46,47,46,63,63,59,40,50,77,80,38,61,71,63,50,35,61,56,49,27,60,79,57,72,54,58,69,85,49,63,29,63,72,58,52,66,68,57,50,52,48,48,45,48,45,46,54,49,40,73,41,54,52,75,49,61,47,51,40,76,60,10,74,37,38,37,39,21,34,47,66,89,47,40,37,90,88,34,28,30,37,72,78,32,44,52,28,25,57,24,37,42,40,35,56,64,79,61,63,88,65,55,50,53,57,52,49,27,53,53,38,44,52,41,26,53,52,40,68,72,73,112

pLDDT: mean 94.98, std 4.17, range [56.34, 98.81]

Sequence (334 aa):
NDDLISFFERRGLATVLERGGRYFPESGKALDVVHTLNNWLLENRVELKKEHPVTEIIVKDGAAAGVRTRSKTWYAPKIIVATGGVSYPRTGSTGDGFKLLKKLGHTSTPLRPALVSLTTPQKEVSQLSGLSLRNVSTRLFLNGKRKGIEFGEVDFTKKRGLAGPSIITLSGTVVDALAKSQKVTLVLDLKPALNEKKLANRLLRDFEKRGGEPIGSILRGILPKQLVAFCMDQCELEPTMDTKNFPLKKRKQLVQWLKNIRFEIDGHGSWDEAIITNGGINLKEINPRTMESRLVSNLYIAGELLNLQAATGGYNLQAAFSMGRLAGRSAATG

Mean predicted aligned error: 4.83 Å

Foldseek 3Di:
DVVVQVLCVVLVFHWDQDPPRFIDGPVNDPVSVVVSVVVVCVVVVNDDDPPFDWQEFDADPQATFWTDGPPDTDGDRFAEDQQFDCFQCVVVRNHSSVVHVVVLVFDKDDKDFALWKFAFPDPLLQLQAAPKAFQKKKWKDWQNHTDDIDTTMWHRHHRRIIHDQRRRQCVVVVRVSVVVVIWIKMWMASCVVDDLVRQLVVLVVLLCVQWPQFPLVSVVVVDPNSCSVVLCVQLVPDRPDGSNCHDPVSSSSSSCCNGTVMTTTNGIDDSNRGPHMAMATECVQADPQQQAGVRGHSYHYAARNHNDDDRPRCPSVVRRVVRVVSNVVSSVPD